Protein AF-A0A956QKQ6-F1 (afdb_monomer)

Sequence (336 aa):
MKPILMICGAGQTGTVLAERAVAHWRVAMIDLEPTRGEGLPEGVVFHAGDATSSLVLKKAEVDKAHFVVAATGDDEVNLEVCRIARERFDVPNCLALVHHVGRRQQFEAIGARVVSRPRSVASIVESQLDAGRRTTSDIGLGQGEIYEVTVQPHSPVVGKSLAVLRPQSWILGAIYRKDRLVVPHGQTQIEAGDRCLLIGHPEILPGIADYFQRGTSEFPLQFGTTFGVLADSSGVPWEEVAWLVENTAAREGRLLVPKDLPGQWGANLVEKPGFSDKVYPLDGRWPTNFQAIEEEIDNACLIVPAPETDWRDRFGFGNRSLIDVLDETNEPVLIA

Radius of gyration: 33.38 Å; Cα contacts (8 Å, |Δi|>4): 654; chains: 1; bounding box: 73×40×90 Å

Foldseek 3Di:
DAAAEEEEALPPVSQVVQVVCQVRHQYEYEYQDPCSVPPRDPRYHYFHDQLLDPVSCVVSVLLRHLEYEYEHPDPVSLLSNLLCSCVPNVRPAYEYEDADPVCQVSCVVSPHHYDYPVVQVVLVVVLVVDPAWNQPCPPPDNQSQKTKGAAAQQFPQAQPFQLRVVDDQKDFQWKQDPNDTDGGDRGDGDHHGITTMMGGDNVCVVVVRVSRHDNAAQPPPVQDLEAEWEAAPVGTPLVVVLCPVVRYSRQEYEYEYEPPDDDDNQPCQVVRHRYDSHYHYDDDNDPPVVVVVSVVRPRHKYWAALDPQDPVVVVVPDDVVVVVVSVVPSGTDIHD

Structure (mmCIF, N/CA/C/O backbone):
data_AF-A0A956QKQ6-F1
#
_entry.id   AF-A0A956QKQ6-F1
#
loop_
_atom_site.group_PDB
_atom_site.id
_atom_site.type_symbol
_atom_site.label_atom_id
_atom_site.label_alt_id
_atom_site.label_comp_id
_atom_site.label_asym_id
_atom_site.label_entity_id
_atom_site.label_seq_id
_atom_site.pdbx_PDB_ins_code
_atom_site.Cartn_x
_atom_site.Cartn_y
_atom_site.Cartn_z
_atom_site.occupancy
_atom_site.B_iso_or_equiv
_atom_site.auth_seq_id
_atom_site.auth_comp_id
_atom_site.auth_asym_id
_atom_site.auth_atom_id
_atom_site.pdbx_PDB_model_num
ATOM 1 N N . MET A 1 1 ? -1.853 -14.877 -29.297 1.00 75.44 1 MET A N 1
ATOM 2 C CA . MET A 1 1 ? -0.402 -14.606 -29.421 1.00 75.44 1 MET A CA 1
ATOM 3 C C . MET A 1 1 ? 0.019 -13.853 -28.163 1.00 75.44 1 MET A C 1
ATOM 5 O O . MET A 1 1 ? -0.743 -12.981 -27.763 1.00 75.44 1 MET A O 1
ATOM 9 N N . LYS A 1 2 ? 1.117 -14.226 -27.482 1.00 86.69 2 LYS A N 1
ATOM 10 C CA . LYS A 1 2 ? 1.548 -13.508 -26.264 1.00 86.69 2 LYS A CA 1
ATOM 11 C C . LYS A 1 2 ? 1.959 -12.069 -26.632 1.00 86.69 2 LYS A C 1
ATOM 13 O O . LYS A 1 2 ? 2.644 -11.915 -27.647 1.00 86.69 2 LYS A O 1
ATOM 18 N N . PRO A 1 3 ? 1.567 -11.043 -25.857 1.00 93.31 3 PRO A N 1
ATOM 19 C CA . PRO A 1 3 ? 2.011 -9.672 -26.092 1.00 93.31 3 PRO A CA 1
ATOM 20 C C . PRO A 1 3 ? 3.524 -9.541 -25.857 1.00 93.31 3 PRO A C 1
ATOM 22 O O . PRO A 1 3 ? 4.132 -10.347 -25.144 1.00 93.31 3 PRO A O 1
ATOM 25 N N . ILE A 1 4 ? 4.141 -8.542 -26.490 1.00 95.75 4 ILE A N 1
ATOM 26 C CA . ILE A 1 4 ? 5.598 -8.347 -26.465 1.00 95.75 4 ILE A CA 1
ATOM 27 C C . ILE A 1 4 ? 5.961 -7.325 -25.392 1.00 95.75 4 ILE A C 1
ATOM 29 O O . ILE A 1 4 ? 5.463 -6.197 -25.414 1.00 95.75 4 ILE A O 1
ATOM 33 N N . LEU A 1 5 ? 6.850 -7.730 -24.489 1.00 98.00 5 LEU A N 1
ATOM 34 C CA . LEU A 1 5 ? 7.475 -6.878 -23.486 1.00 98.00 5 LEU A CA 1
ATOM 35 C C . LEU A 1 5 ? 8.951 -6.711 -23.846 1.00 98.00 5 LEU A C 1
ATOM 37 O O . LEU A 1 5 ? 9.691 -7.693 -23.893 1.00 98.00 5 LEU A O 1
ATOM 41 N N . MET A 1 6 ? 9.375 -5.475 -24.073 1.00 98.44 6 MET A N 1
ATOM 42 C CA . MET A 1 6 ? 10.779 -5.131 -24.249 1.00 98.44 6 MET A CA 1
ATOM 43 C C . MET A 1 6 ? 11.332 -4.534 -22.957 1.00 98.44 6 MET A C 1
ATOM 45 O O . MET A 1 6 ? 10.754 -3.597 -22.413 1.00 98.44 6 MET A O 1
ATOM 49 N N . ILE A 1 7 ? 12.454 -5.055 -22.471 1.00 98.38 7 ILE A N 1
ATOM 50 C CA . ILE A 1 7 ? 13.142 -4.565 -21.275 1.00 98.38 7 ILE A CA 1
ATOM 51 C C . ILE A 1 7 ? 14.531 -4.076 -21.693 1.00 98.38 7 ILE A C 1
ATOM 53 O O . ILE A 1 7 ? 15.336 -4.842 -22.216 1.00 98.38 7 ILE A O 1
ATOM 57 N N . CYS A 1 8 ? 14.818 -2.799 -21.459 1.00 98.12 8 CYS A N 1
ATOM 58 C CA . CYS A 1 8 ? 16.125 -2.199 -21.713 1.00 98.12 8 CYS A CA 1
ATOM 59 C C . CYS A 1 8 ? 16.899 -2.121 -20.393 1.00 98.12 8 CYS A C 1
ATOM 61 O O . CYS A 1 8 ? 16.554 -1.325 -19.524 1.00 98.12 8 CYS A O 1
ATOM 63 N N . GLY A 1 9 ? 17.918 -2.959 -20.237 1.00 96.56 9 GLY A N 1
ATOM 64 C CA . GLY A 1 9 ? 18.704 -3.149 -19.022 1.00 96.56 9 GLY A CA 1
ATOM 65 C C . GLY A 1 9 ? 18.524 -4.552 -18.441 1.00 96.56 9 GLY A C 1
ATOM 66 O O . GLY A 1 9 ? 17.517 -4.847 -17.800 1.00 96.56 9 GLY A O 1
ATOM 67 N N . ALA A 1 10 ? 19.543 -5.393 -18.592 1.00 95.81 10 ALA A N 1
ATOM 68 C CA . ALA A 1 10 ? 19.695 -6.718 -17.989 1.00 95.81 10 ALA A CA 1
ATOM 69 C C . ALA A 1 10 ? 20.439 -6.639 -16.640 1.00 95.81 10 ALA A C 1
ATOM 71 O O . ALA A 1 10 ? 21.369 -7.387 -16.332 1.00 95.81 10 ALA A O 1
ATOM 72 N N . GLY A 1 11 ? 20.058 -5.654 -15.824 1.00 92.19 11 GLY A N 1
ATOM 73 C CA . GLY A 1 11 ? 20.424 -5.585 -14.410 1.00 92.19 11 GLY A CA 1
ATOM 74 C C . GLY A 1 11 ? 19.537 -6.480 -13.550 1.00 92.19 11 GLY A C 1
ATOM 75 O O . GLY A 1 11 ? 18.578 -7.067 -14.039 1.00 92.19 11 GLY A O 1
ATOM 76 N N . GLN A 1 12 ? 19.793 -6.511 -12.240 1.00 90.81 12 GLN A N 1
ATOM 77 C CA . GLN A 1 12 ? 19.035 -7.341 -11.291 1.00 90.81 12 GLN A CA 1
ATOM 78 C C . GLN A 1 12 ? 17.513 -7.182 -11.439 1.00 90.81 12 GLN A C 1
ATOM 80 O O . GLN A 1 12 ? 16.795 -8.167 -11.578 1.00 90.81 12 GLN A O 1
ATOM 85 N N . THR A 1 13 ? 17.011 -5.941 -11.470 1.00 91.12 13 THR A N 1
ATOM 86 C CA . THR A 1 13 ? 15.567 -5.698 -11.612 1.00 91.12 13 THR A CA 1
ATOM 87 C C . THR A 1 13 ? 15.025 -6.146 -12.969 1.00 91.12 13 THR A C 1
ATOM 89 O O . THR A 1 13 ? 13.929 -6.693 -13.025 1.00 91.12 13 THR A O 1
ATOM 92 N N . GLY A 1 14 ? 15.774 -5.922 -14.055 1.00 93.88 14 GLY A N 1
ATOM 93 C CA . GLY A 1 14 ? 15.362 -6.309 -15.406 1.00 93.88 14 GLY A CA 1
ATOM 94 C C . GLY A 1 14 ? 15.283 -7.825 -15.570 1.00 93.88 14 GLY A C 1
ATOM 95 O O . GLY A 1 14 ? 14.298 -8.327 -16.104 1.00 93.88 14 GLY A O 1
ATOM 96 N N . THR A 1 15 ? 16.264 -8.553 -15.033 1.00 94.50 15 THR A N 1
ATOM 97 C CA . THR A 1 15 ? 16.301 -10.021 -15.053 1.00 94.50 15 THR A CA 1
ATOM 98 C C . THR A 1 15 ? 15.162 -10.628 -14.235 1.00 94.50 15 THR A C 1
ATOM 100 O O . THR A 1 15 ? 14.412 -11.447 -14.757 1.00 94.50 15 THR A O 1
ATOM 103 N N . VAL A 1 16 ? 14.939 -10.161 -13.001 1.00 94.19 16 VAL A N 1
ATOM 104 C CA . VAL A 1 16 ? 13.822 -10.644 -12.162 1.00 94.19 16 VAL A CA 1
ATOM 105 C C . VAL A 1 16 ? 12.462 -10.313 -12.789 1.00 94.19 16 VAL A C 1
ATOM 107 O O . VAL A 1 16 ? 11.512 -11.095 -12.702 1.00 94.19 16 VAL A O 1
ATOM 110 N N . LEU A 1 17 ? 12.337 -9.160 -13.454 1.00 94.19 17 LEU A N 1
ATOM 111 C CA . LEU A 1 17 ? 11.130 -8.829 -14.210 1.00 94.19 17 LEU A CA 1
ATOM 112 C C . LEU A 1 17 ? 10.928 -9.796 -15.383 1.00 94.19 17 LEU A C 1
ATOM 114 O O . LEU A 1 17 ? 9.812 -10.274 -15.586 1.00 94.19 17 LEU A O 1
ATOM 118 N N . ALA A 1 18 ? 11.990 -10.103 -16.128 1.00 95.81 18 ALA A N 1
ATOM 119 C CA . ALA A 1 18 ? 11.944 -11.046 -17.238 1.00 95.81 18 ALA A CA 1
ATOM 120 C C . ALA A 1 18 ? 11.506 -12.444 -16.774 1.00 95.81 18 ALA A C 1
ATOM 122 O O . ALA A 1 18 ? 10.565 -12.989 -17.349 1.00 95.81 18 ALA A O 1
ATOM 123 N N . GLU A 1 19 ? 12.090 -12.965 -15.688 1.00 95.19 19 GLU A N 1
ATOM 124 C CA . GLU A 1 19 ? 11.723 -14.248 -15.057 1.00 95.19 19 GLU A CA 1
ATOM 125 C C . GLU A 1 19 ? 10.223 -14.359 -14.775 1.00 95.19 19 GLU A C 1
ATOM 127 O O . GLU A 1 19 ? 9.590 -15.377 -15.052 1.00 95.19 19 GLU A O 1
ATOM 132 N N . ARG A 1 20 ? 9.626 -13.289 -14.247 1.00 93.88 20 ARG A N 1
ATOM 133 C CA . ARG A 1 20 ? 8.196 -13.261 -13.916 1.00 93.88 20 ARG A CA 1
ATOM 134 C C . ARG A 1 20 ? 7.320 -13.058 -15.149 1.00 93.88 20 ARG A C 1
ATOM 136 O O . ARG A 1 20 ? 6.177 -13.511 -15.177 1.00 93.88 20 ARG A O 1
ATOM 143 N N . ALA A 1 21 ? 7.831 -12.364 -16.163 1.00 94.88 21 ALA A N 1
ATOM 144 C CA . ALA A 1 21 ? 7.072 -12.003 -17.350 1.00 94.88 21 ALA A CA 1
ATOM 145 C C . ALA A 1 21 ? 7.007 -13.125 -18.397 1.00 94.88 21 ALA A C 1
ATOM 147 O O . ALA A 1 21 ? 5.974 -13.251 -19.055 1.00 94.88 21 ALA A O 1
ATOM 148 N N . VAL A 1 22 ? 8.040 -13.966 -18.547 1.00 95.44 22 VAL A N 1
ATOM 149 C CA . VAL A 1 22 ? 8.107 -15.002 -19.607 1.00 95.44 22 VAL A CA 1
ATOM 150 C C . VAL A 1 22 ? 6.917 -15.974 -19.615 1.00 95.44 22 VAL A C 1
ATOM 152 O O . VAL A 1 22 ? 6.496 -16.460 -20.675 1.00 95.44 22 VAL A O 1
ATOM 155 N N . ALA A 1 23 ? 6.285 -16.199 -18.459 1.00 92.19 23 ALA A N 1
ATOM 156 C CA . ALA A 1 23 ? 5.073 -17.009 -18.348 1.00 92.19 23 ALA A CA 1
ATOM 157 C C . ALA A 1 23 ? 3.924 -16.477 -19.229 1.00 92.19 23 ALA A C 1
ATOM 159 O O . ALA A 1 23 ? 3.227 -17.258 -19.883 1.00 92.19 23 ALA A O 1
ATOM 160 N N . HIS A 1 24 ? 3.778 -15.153 -19.339 1.00 93.00 24 HIS A N 1
ATOM 161 C CA . HIS A 1 24 ? 2.635 -14.498 -19.991 1.00 93.00 24 HIS A CA 1
ATOM 162 C C . HIS A 1 24 ? 3.018 -13.585 -21.170 1.00 93.00 24 HIS A C 1
ATOM 164 O O . HIS A 1 24 ? 2.159 -13.261 -21.990 1.00 93.00 24 HIS A O 1
ATOM 170 N N . TRP A 1 25 ? 4.299 -13.240 -21.316 1.00 96.50 25 TRP A N 1
ATOM 171 C CA . TRP A 1 25 ? 4.821 -12.303 -22.313 1.00 96.50 25 TRP A CA 1
ATOM 172 C C . TRP A 1 25 ? 5.881 -12.952 -23.203 1.00 96.50 25 TRP A C 1
ATOM 174 O O . TRP A 1 25 ? 6.579 -13.874 -22.786 1.00 96.50 25 TRP A O 1
ATOM 184 N N . ARG A 1 26 ? 6.028 -12.443 -24.431 1.00 96.81 26 ARG A N 1
ATOM 185 C CA . ARG A 1 26 ? 7.248 -12.653 -25.221 1.00 96.81 26 ARG A CA 1
ATOM 186 C C . ARG A 1 26 ? 8.241 -11.568 -24.819 1.00 96.81 26 ARG A C 1
ATOM 188 O O . ARG A 1 26 ? 7.992 -10.396 -25.099 1.00 96.81 26 ARG A O 1
ATOM 195 N N . VAL A 1 27 ? 9.320 -11.952 -24.143 1.00 97.81 27 VAL A N 1
ATOM 196 C CA . VAL A 1 27 ? 10.264 -11.000 -23.547 1.00 97.81 27 VAL A CA 1
ATOM 197 C C . VAL A 1 27 ? 11.471 -10.811 -24.461 1.00 97.81 27 VAL A C 1
ATOM 199 O O . VAL A 1 27 ? 12.152 -11.779 -24.797 1.00 97.81 27 VAL A O 1
ATOM 202 N N . ALA A 1 28 ? 11.735 -9.564 -24.846 1.00 97.94 28 ALA A N 1
ATOM 203 C CA . ALA A 1 28 ? 12.975 -9.150 -25.494 1.00 97.94 28 ALA A CA 1
ATOM 204 C C . ALA A 1 28 ? 13.778 -8.285 -24.518 1.00 97.94 28 ALA A C 1
ATOM 206 O O . ALA A 1 28 ? 13.249 -7.317 -23.972 1.00 97.94 28 ALA A O 1
ATOM 207 N N . MET A 1 29 ? 15.040 -8.627 -24.285 1.00 98.00 29 MET A N 1
ATOM 208 C CA . MET A 1 29 ? 15.940 -7.875 -23.415 1.00 98.00 29 MET A CA 1
ATOM 209 C C . MET A 1 29 ? 17.070 -7.247 -24.220 1.00 98.00 29 MET A C 1
ATOM 211 O O . MET A 1 29 ? 17.631 -7.889 -25.106 1.00 98.00 29 MET A O 1
ATOM 215 N N . ILE A 1 30 ? 17.409 -6.003 -23.892 1.00 98.38 30 ILE A N 1
ATOM 216 C CA . ILE A 1 30 ? 18.526 -5.268 -24.489 1.00 98.38 30 ILE A CA 1
ATOM 217 C C . ILE A 1 30 ? 19.472 -4.838 -23.377 1.00 98.38 30 ILE A C 1
ATOM 219 O O . ILE A 1 30 ? 19.020 -4.265 -22.389 1.00 98.38 30 ILE A O 1
ATOM 223 N N . ASP A 1 31 ? 20.768 -5.071 -23.537 1.00 97.75 31 ASP A N 1
ATOM 224 C CA . ASP A 1 31 ? 21.791 -4.492 -22.664 1.00 97.75 31 ASP A CA 1
ATOM 225 C C . ASP A 1 31 ? 23.079 -4.224 -23.446 1.00 97.75 31 ASP A C 1
ATOM 227 O O . ASP A 1 31 ? 23.371 -4.910 -24.426 1.00 97.75 31 ASP A O 1
ATOM 231 N N . LEU A 1 32 ? 23.848 -3.225 -23.011 1.00 95.88 32 LEU A N 1
ATOM 232 C CA . LEU A 1 32 ? 25.126 -2.875 -23.619 1.00 95.88 32 LEU A CA 1
ATOM 233 C C . LEU A 1 32 ? 26.157 -3.997 -23.439 1.00 95.88 32 LEU A C 1
ATOM 235 O O . LEU A 1 32 ? 26.941 -4.249 -24.349 1.00 95.88 32 LEU A O 1
ATOM 239 N N . GLU A 1 33 ? 26.146 -4.656 -22.279 1.00 94.75 33 GLU A N 1
ATOM 240 C CA . GLU A 1 33 ? 27.114 -5.681 -21.898 1.00 94.75 33 GLU A CA 1
ATOM 241 C C . GLU A 1 33 ? 26.632 -7.077 -22.345 1.00 94.75 33 GLU A C 1
ATOM 243 O O . GLU A 1 33 ? 25.659 -7.593 -21.782 1.00 94.75 33 GLU A O 1
ATOM 248 N N . PRO A 1 34 ? 27.289 -7.728 -23.328 1.00 94.06 34 PRO A N 1
ATOM 249 C CA . PRO A 1 34 ? 26.835 -9.011 -23.864 1.00 94.06 34 PRO A CA 1
ATOM 250 C C . PRO A 1 34 ? 26.772 -10.128 -22.819 1.00 94.06 34 PRO A C 1
ATOM 252 O O . PRO A 1 34 ? 25.887 -10.980 -22.892 1.00 94.06 34 PRO A O 1
ATOM 255 N N . THR A 1 35 ? 27.673 -10.103 -21.832 1.00 95.19 35 THR A N 1
ATOM 256 C CA . THR A 1 35 ? 27.737 -11.118 -20.767 1.00 95.19 35 THR A CA 1
ATOM 257 C C . THR A 1 35 ? 26.497 -11.116 -19.871 1.00 95.19 35 THR A C 1
ATOM 259 O O . THR A 1 35 ? 26.163 -12.142 -19.290 1.00 95.19 35 THR A O 1
ATOM 262 N N . ARG A 1 36 ? 25.725 -10.020 -19.815 1.00 92.31 36 ARG A N 1
ATOM 263 C CA . ARG A 1 36 ? 24.435 -9.985 -19.096 1.00 92.31 36 ARG A CA 1
ATOM 264 C C . ARG A 1 36 ? 23.329 -10.796 -19.774 1.00 92.31 36 ARG A C 1
ATOM 266 O O . ARG A 1 36 ? 22.278 -11.007 -19.173 1.00 92.31 36 ARG A O 1
ATOM 273 N N . GLY A 1 37 ? 23.550 -11.226 -21.015 1.00 91.00 37 GLY A N 1
ATOM 274 C CA . GLY A 1 37 ? 22.695 -12.195 -21.690 1.00 91.00 37 GLY A CA 1
ATOM 275 C C . GLY A 1 37 ? 22.893 -13.626 -21.189 1.00 91.00 37 GLY A C 1
ATOM 276 O O . GLY A 1 37 ? 22.022 -14.473 -21.393 1.00 91.00 37 GLY A O 1
ATOM 277 N N . GLU A 1 38 ? 24.024 -13.911 -20.540 1.00 90.88 38 GLU A N 1
ATOM 278 C CA . GLU A 1 38 ? 24.334 -15.237 -20.017 1.00 90.88 38 GLU A CA 1
ATOM 279 C C . GLU A 1 38 ? 23.489 -15.525 -18.772 1.00 90.88 38 GLU A C 1
ATOM 281 O O . GLU A 1 38 ? 23.379 -14.705 -17.863 1.00 90.88 38 GLU A O 1
ATOM 286 N N . GLY A 1 39 ? 22.864 -16.704 -18.728 1.00 85.00 39 GLY A N 1
ATOM 287 C CA . GLY A 1 39 ? 22.027 -17.106 -17.595 1.00 85.00 39 GLY A CA 1
ATOM 288 C C . GLY A 1 39 ? 20.658 -16.424 -17.532 1.00 85.00 39 GLY A C 1
ATOM 289 O O . GLY A 1 39 ? 19.971 -16.560 -16.520 1.00 85.00 39 GLY A O 1
ATOM 290 N N . LEU A 1 40 ? 20.237 -15.719 -18.590 1.00 92.12 40 LEU A N 1
ATOM 291 C CA . LEU A 1 40 ? 18.860 -15.242 -18.682 1.00 92.12 40 LEU A CA 1
ATOM 292 C C . LEU A 1 40 ? 17.863 -16.417 -18.713 1.00 92.12 40 LEU A C 1
ATOM 294 O O . LEU A 1 40 ? 18.196 -17.502 -19.199 1.00 92.12 40 LEU A O 1
ATOM 298 N N . PRO A 1 41 ? 16.629 -16.207 -18.226 1.00 89.00 41 PRO A N 1
ATOM 299 C CA . PRO A 1 41 ? 15.610 -17.249 -18.182 1.00 89.00 41 PRO A CA 1
ATOM 300 C C . PRO A 1 41 ? 15.284 -17.793 -19.569 1.00 89.00 41 PRO A C 1
ATOM 302 O O . PRO A 1 41 ? 15.281 -17.060 -20.563 1.00 89.00 41 PRO A O 1
ATOM 305 N N . GLU A 1 42 ? 14.922 -19.072 -19.626 1.00 90.62 42 GLU A N 1
ATOM 306 C CA . GLU A 1 42 ? 14.446 -19.680 -20.863 1.00 90.62 42 GLU A CA 1
ATOM 307 C C . GLU A 1 42 ? 13.230 -18.909 -21.413 1.00 90.62 42 GLU A C 1
ATOM 309 O O . GLU A 1 42 ? 12.305 -18.545 -20.684 1.00 90.62 42 GLU A O 1
ATOM 314 N N . GLY A 1 43 ? 13.241 -18.630 -22.719 1.00 91.62 43 GLY A N 1
ATOM 315 C CA . GLY A 1 43 ? 12.184 -17.870 -23.394 1.00 91.62 43 GLY A CA 1
ATOM 316 C C . GLY A 1 43 ? 12.411 -16.355 -23.473 1.00 91.62 43 GLY A C 1
ATOM 317 O O . GLY A 1 43 ? 11.597 -15.667 -24.095 1.00 91.62 43 GLY A O 1
ATOM 318 N N . VAL A 1 44 ? 13.507 -15.832 -22.913 1.00 96.81 44 VAL A N 1
ATOM 319 C CA . VAL A 1 44 ? 13.961 -14.454 -23.153 1.00 96.81 44 VAL A CA 1
ATOM 320 C C . VAL A 1 44 ? 14.826 -14.387 -24.412 1.00 96.81 44 VAL A C 1
ATOM 322 O O . VAL A 1 44 ? 15.783 -15.142 -24.563 1.00 96.81 44 VAL A O 1
ATOM 325 N N . VAL A 1 45 ? 14.526 -13.445 -25.308 1.00 96.88 45 VAL A N 1
ATOM 326 C CA . VAL A 1 45 ? 15.389 -13.125 -26.455 1.00 96.88 45 VAL A CA 1
ATOM 327 C C . VAL A 1 45 ? 16.294 -11.957 -26.083 1.00 96.88 45 VAL A C 1
ATOM 329 O O . VAL A 1 45 ? 15.804 -10.870 -25.790 1.00 96.88 45 VAL A O 1
ATOM 332 N N . PHE A 1 46 ? 17.609 -12.164 -26.098 1.00 97.81 46 PHE A N 1
ATOM 333 C CA . PHE A 1 46 ? 18.583 -11.136 -25.729 1.00 97.81 46 PHE A CA 1
ATOM 334 C C . PHE A 1 46 ? 19.225 -10.466 -26.947 1.00 97.81 46 PHE A C 1
ATOM 336 O O . PHE A 1 46 ? 19.586 -11.122 -27.927 1.00 97.81 46 PHE A O 1
ATOM 343 N N . HIS A 1 47 ? 19.417 -9.153 -26.858 1.00 97.75 47 HIS A N 1
ATOM 344 C CA . HIS A 1 47 ? 20.083 -8.333 -27.857 1.00 97.75 47 HIS A CA 1
ATOM 345 C C . HIS A 1 47 ? 21.168 -7.481 -27.191 1.00 97.75 47 HIS A C 1
ATOM 347 O O . HIS A 1 47 ? 20.870 -6.547 -26.453 1.00 97.75 47 HIS A O 1
ATOM 353 N N . ALA A 1 48 ? 22.433 -7.765 -27.500 1.00 97.38 48 ALA A N 1
ATOM 354 C CA . ALA A 1 48 ? 23.534 -6.908 -27.078 1.00 97.38 48 ALA A CA 1
ATOM 355 C C . ALA A 1 48 ? 23.551 -5.602 -27.894 1.00 97.38 48 ALA A C 1
ATOM 357 O O . ALA A 1 48 ? 23.541 -5.642 -29.132 1.00 97.38 48 ALA A O 1
ATOM 358 N N . GLY A 1 49 ? 23.589 -4.457 -27.216 1.00 97.00 49 GLY A N 1
ATOM 359 C CA . GLY A 1 49 ? 23.694 -3.141 -27.837 1.00 97.00 49 GLY A CA 1
ATOM 360 C C . GLY A 1 49 ? 23.179 -1.994 -26.970 1.00 97.00 49 GLY A C 1
ATOM 361 O O . GLY A 1 49 ? 22.534 -2.188 -25.944 1.00 97.00 49 GLY A O 1
ATOM 362 N N . ASP A 1 50 ? 23.456 -0.774 -27.421 1.00 97.25 50 ASP A N 1
ATOM 363 C CA . ASP A 1 50 ? 22.976 0.447 -26.779 1.00 97.25 50 ASP A CA 1
ATOM 364 C C . ASP A 1 50 ? 21.458 0.600 -26.968 1.00 97.25 50 ASP A C 1
ATOM 366 O O . ASP A 1 50 ? 20.963 0.689 -28.095 1.00 97.25 50 ASP A O 1
ATOM 370 N N . ALA A 1 51 ? 20.718 0.652 -25.862 1.00 96.50 51 ALA A N 1
ATOM 371 C CA . ALA A 1 51 ? 19.267 0.806 -25.867 1.00 96.50 51 ALA A CA 1
ATOM 372 C C . ALA A 1 51 ? 18.801 2.188 -26.367 1.00 96.50 51 ALA A C 1
ATOM 374 O O . ALA A 1 51 ? 17.646 2.330 -26.760 1.00 96.50 51 ALA A O 1
ATOM 375 N N . THR A 1 52 ? 19.682 3.192 -26.416 1.00 97.69 52 THR A N 1
ATOM 376 C CA . THR A 1 52 ? 19.400 4.497 -27.039 1.00 97.69 52 THR A CA 1
ATOM 377 C C . THR A 1 52 ? 19.573 4.471 -28.565 1.00 97.69 52 THR A C 1
ATOM 379 O O . THR A 1 52 ? 19.218 5.420 -29.266 1.00 97.69 52 THR A O 1
ATOM 382 N N . SER A 1 53 ? 20.058 3.362 -29.134 1.00 98.00 53 SER A N 1
ATOM 383 C CA . SER A 1 53 ? 20.165 3.195 -30.581 1.00 98.00 53 SER A CA 1
ATOM 384 C C . SER A 1 53 ? 18.848 2.714 -31.185 1.00 98.00 53 SER A C 1
ATOM 386 O O . SER A 1 53 ? 18.411 1.580 -30.976 1.00 98.00 53 SER A O 1
ATOM 388 N N . SER A 1 54 ? 18.248 3.537 -32.052 1.00 96.94 54 SER A N 1
ATOM 389 C CA . SER A 1 54 ? 17.043 3.151 -32.803 1.00 96.94 54 SER A CA 1
ATOM 390 C C . SER A 1 54 ? 17.248 1.882 -33.646 1.00 96.94 54 SER A C 1
ATOM 392 O O . SER A 1 54 ? 16.300 1.126 -33.844 1.00 96.94 54 SER A O 1
ATOM 394 N N . LEU A 1 55 ? 18.472 1.611 -34.119 1.00 97.25 55 LEU A N 1
ATOM 395 C CA . LEU A 1 55 ? 18.783 0.392 -34.875 1.00 97.25 55 LEU A CA 1
ATOM 396 C C . LEU A 1 55 ? 18.730 -0.859 -33.990 1.00 97.25 55 LEU A C 1
ATOM 398 O O . LEU A 1 55 ? 18.207 -1.887 -34.420 1.00 97.25 55 LEU A O 1
ATOM 402 N N . VAL A 1 56 ? 19.236 -0.771 -32.756 1.00 97.75 56 VAL A N 1
ATOM 403 C CA . VAL A 1 56 ? 19.196 -1.876 -31.784 1.00 97.75 56 VAL A CA 1
ATOM 404 C C . VAL A 1 56 ? 17.753 -2.151 -31.369 1.00 97.75 56 VAL A C 1
ATOM 406 O O . VAL A 1 56 ? 17.307 -3.295 -31.450 1.00 97.75 56 VAL A O 1
ATOM 409 N N . LEU A 1 57 ? 16.993 -1.104 -31.032 1.00 97.69 57 LEU A N 1
ATOM 410 C CA . LEU A 1 57 ? 15.574 -1.224 -30.689 1.00 97.69 57 LEU A CA 1
ATOM 411 C C . LEU A 1 57 ? 14.761 -1.844 -31.836 1.00 97.69 57 LEU A C 1
ATOM 413 O O . LEU A 1 57 ? 13.968 -2.761 -31.617 1.00 97.69 57 LEU A O 1
ATOM 417 N N . LYS A 1 58 ? 14.995 -1.411 -33.082 1.00 97.19 58 LYS A N 1
ATOM 418 C CA . LYS A 1 58 ? 14.320 -1.982 -34.256 1.00 97.19 58 LYS A CA 1
ATOM 419 C C . LYS A 1 58 ? 14.702 -3.443 -34.493 1.00 97.19 58 LYS A C 1
ATOM 421 O O . LYS A 1 58 ? 13.830 -4.245 -34.815 1.00 97.19 58 LYS A O 1
ATOM 426 N N . LYS A 1 59 ? 15.975 -3.813 -34.297 1.00 96.38 59 LYS A N 1
ATOM 427 C CA . LYS A 1 59 ? 16.437 -5.213 -34.369 1.00 96.38 59 LYS A CA 1
ATOM 428 C C . LYS A 1 59 ? 15.753 -6.099 -33.321 1.00 96.38 59 LYS A C 1
ATOM 430 O O . LYS A 1 59 ? 15.529 -7.275 -33.587 1.00 96.38 59 LYS A O 1
ATOM 435 N N . ALA A 1 60 ? 15.410 -5.532 -32.168 1.00 96.19 60 ALA A N 1
ATOM 436 C CA . ALA A 1 60 ? 14.653 -6.193 -31.109 1.00 96.19 60 ALA A CA 1
ATOM 437 C C . ALA A 1 60 ? 13.119 -6.117 -31.297 1.00 96.19 60 ALA A C 1
ATOM 439 O O . ALA A 1 60 ? 12.367 -6.488 -30.398 1.00 96.19 60 ALA A O 1
ATOM 440 N N . GLU A 1 61 ? 12.646 -5.661 -32.464 1.00 96.12 61 GLU A N 1
ATOM 441 C CA . GLU A 1 61 ? 11.225 -5.551 -32.826 1.00 96.12 61 GLU A CA 1
ATOM 442 C C . GLU A 1 61 ? 10.406 -4.619 -31.908 1.00 96.12 61 GLU A C 1
ATOM 444 O O . GLU A 1 61 ? 9.252 -4.910 -31.577 1.00 96.12 61 GLU A O 1
ATOM 449 N N . VAL A 1 62 ? 10.989 -3.485 -31.495 1.00 97.38 62 VAL A N 1
ATOM 450 C CA . VAL A 1 62 ? 10.324 -2.480 -30.636 1.00 97.38 62 VAL A CA 1
ATOM 451 C C . VAL A 1 62 ? 8.992 -1.978 -31.202 1.00 97.38 62 VAL A C 1
ATOM 453 O O . VAL A 1 62 ? 8.065 -1.720 -30.448 1.00 97.38 62 VAL A O 1
ATOM 456 N N . ASP A 1 63 ? 8.850 -1.915 -32.523 1.00 95.69 63 ASP A N 1
ATOM 457 C CA . ASP A 1 63 ? 7.636 -1.495 -33.231 1.00 95.69 63 ASP A CA 1
ATOM 458 C C . ASP A 1 63 ? 6.450 -2.450 -33.038 1.00 95.69 63 ASP A C 1
ATOM 460 O O . ASP A 1 63 ? 5.309 -2.102 -33.328 1.00 95.69 63 ASP A O 1
ATOM 464 N N . LYS A 1 64 ? 6.708 -3.666 -32.548 1.00 95.62 64 LYS A N 1
ATOM 465 C CA . LYS A 1 64 ? 5.679 -4.647 -32.180 1.00 95.62 64 LYS A CA 1
ATOM 466 C C . LYS A 1 64 ? 5.501 -4.746 -30.661 1.00 95.62 64 LYS A C 1
ATOM 468 O O . LYS A 1 64 ? 4.657 -5.514 -30.182 1.00 95.62 64 LYS A O 1
ATOM 473 N N . ALA A 1 65 ? 6.310 -4.021 -29.886 1.00 97.06 65 ALA A N 1
ATOM 474 C CA . ALA A 1 65 ? 6.263 -4.056 -28.435 1.00 97.06 65 ALA A CA 1
ATOM 475 C C . ALA A 1 65 ? 4.969 -3.417 -27.928 1.00 97.06 65 ALA A C 1
ATOM 477 O O . ALA A 1 65 ? 4.583 -2.321 -28.319 1.00 97.06 65 ALA A O 1
ATOM 478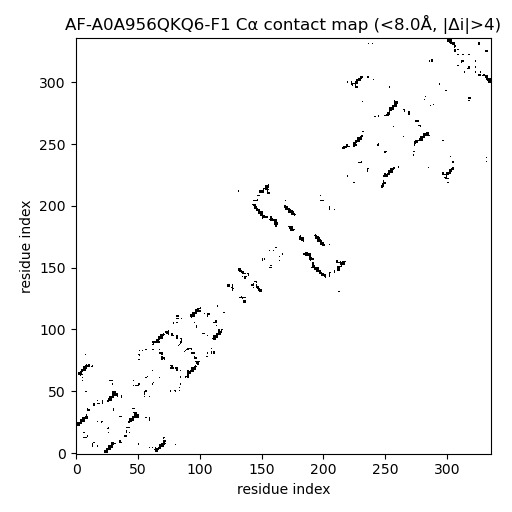 N N . HIS A 1 66 ? 4.297 -4.115 -27.017 1.00 96.75 66 HIS A N 1
ATOM 479 C CA . HIS A 1 66 ? 3.140 -3.566 -26.312 1.00 96.75 66 HIS A CA 1
ATOM 480 C C . HIS A 1 66 ? 3.593 -2.719 -25.122 1.00 96.75 66 HIS A C 1
ATOM 482 O O . HIS A 1 66 ? 2.908 -1.774 -24.731 1.00 96.75 66 HIS A O 1
ATOM 488 N N . PHE A 1 67 ? 4.741 -3.087 -24.550 1.00 97.44 67 PHE A N 1
ATOM 489 C CA . PHE A 1 67 ? 5.379 -2.412 -23.435 1.00 97.44 67 PHE A CA 1
ATOM 490 C C . PHE A 1 67 ? 6.884 -2.302 -23.672 1.00 97.44 67 PHE A C 1
ATOM 492 O O . PHE A 1 67 ? 7.522 -3.283 -24.058 1.00 97.44 67 PHE A O 1
ATOM 499 N N . VAL A 1 68 ? 7.441 -1.132 -23.367 1.00 98.44 68 VAL A N 1
ATOM 500 C CA . VAL A 1 68 ? 8.881 -0.919 -23.190 1.00 98.44 68 VAL A CA 1
ATOM 501 C C . VAL A 1 68 ? 9.127 -0.528 -21.738 1.00 98.44 68 VAL A C 1
ATOM 503 O O . VAL A 1 68 ? 8.514 0.410 -21.229 1.00 98.44 68 VAL A O 1
ATOM 506 N N . VAL A 1 69 ? 10.021 -1.252 -21.070 1.00 98.19 69 VAL A N 1
ATOM 507 C CA . VAL A 1 69 ? 10.476 -0.959 -19.710 1.00 98.19 69 VAL A CA 1
ATOM 508 C C . VAL A 1 69 ? 11.946 -0.567 -19.766 1.00 98.19 69 VAL A C 1
ATOM 510 O O . VAL A 1 69 ? 12.811 -1.404 -20.017 1.00 98.19 69 VAL A O 1
ATOM 513 N N . ALA A 1 70 ? 12.234 0.705 -19.518 1.00 97.81 70 ALA A N 1
ATOM 514 C CA . ALA A 1 70 ? 13.585 1.213 -19.372 1.00 97.81 70 ALA A CA 1
ATOM 515 C C . ALA A 1 70 ? 14.062 0.995 -17.928 1.00 97.81 70 ALA A C 1
ATOM 517 O O . ALA A 1 70 ? 13.617 1.660 -16.992 1.00 97.81 70 ALA A O 1
ATOM 518 N N . ALA A 1 71 ? 14.914 -0.008 -17.748 1.00 96.19 71 ALA A N 1
ATOM 519 C CA . ALA A 1 71 ? 15.353 -0.548 -16.469 1.00 96.19 71 ALA A CA 1
ATOM 520 C C . ALA A 1 71 ? 16.874 -0.453 -16.270 1.00 96.19 71 ALA A C 1
ATOM 522 O O . ALA A 1 71 ? 17.414 -1.137 -15.393 1.00 96.19 71 ALA A O 1
ATOM 523 N N . THR A 1 72 ? 17.568 0.394 -17.032 1.00 94.25 72 THR A N 1
ATOM 524 C CA . THR A 1 72 ? 19.015 0.586 -16.885 1.00 94.25 72 THR A CA 1
ATOM 525 C C . THR A 1 72 ? 19.354 1.284 -15.559 1.00 94.25 72 THR A C 1
ATOM 527 O O . THR A 1 72 ? 18.462 1.695 -14.803 1.00 94.25 72 THR A O 1
ATOM 530 N N . GLY A 1 73 ? 20.651 1.376 -15.257 1.00 91.19 73 GLY A N 1
ATOM 531 C CA . GLY A 1 73 ? 21.163 2.098 -14.089 1.00 91.19 73 GLY A CA 1
ATOM 532 C C . GLY A 1 73 ? 21.244 3.618 -14.265 1.00 91.19 73 GLY A C 1
ATOM 533 O O . GLY A 1 73 ? 21.600 4.300 -13.311 1.00 91.19 73 GLY A O 1
ATOM 534 N N . ASP A 1 74 ? 20.937 4.143 -15.455 1.00 93.75 74 ASP A N 1
ATOM 535 C CA . ASP A 1 74 ? 21.062 5.563 -15.782 1.00 93.75 74 ASP A CA 1
ATOM 536 C C . ASP A 1 74 ? 19.695 6.145 -16.175 1.00 93.75 74 ASP A C 1
ATOM 538 O O . ASP A 1 74 ? 19.032 5.682 -17.108 1.00 93.75 74 ASP A O 1
ATOM 542 N N . ASP A 1 75 ? 19.263 7.173 -15.445 1.00 94.81 75 ASP A N 1
ATOM 543 C CA . ASP A 1 75 ? 17.979 7.828 -15.677 1.00 94.81 75 ASP A CA 1
ATOM 544 C C . ASP A 1 75 ? 17.945 8.603 -17.010 1.00 94.81 75 ASP A C 1
ATOM 546 O O . ASP A 1 75 ? 16.873 8.698 -17.604 1.00 94.81 75 ASP A O 1
ATOM 550 N N . GLU A 1 76 ? 19.076 9.116 -17.515 1.00 95.50 76 GLU A N 1
ATOM 551 C CA . GLU A 1 76 ? 19.143 9.749 -18.845 1.00 95.50 76 GLU A CA 1
ATOM 552 C C . GLU A 1 76 ? 18.901 8.722 -19.945 1.00 95.50 76 GLU A C 1
ATOM 554 O O . GLU A 1 76 ? 18.086 8.935 -20.843 1.00 95.50 76 GLU A O 1
ATOM 559 N N . VAL A 1 77 ? 19.570 7.570 -19.841 1.00 96.56 77 VAL A N 1
ATOM 560 C CA . VAL A 1 77 ? 19.382 6.456 -20.777 1.00 96.56 77 VAL A CA 1
ATOM 561 C C . VAL A 1 77 ? 17.932 5.997 -20.737 1.00 96.56 77 VAL A C 1
ATOM 563 O O . VAL A 1 77 ? 17.318 5.796 -21.782 1.00 96.56 77 VAL A O 1
ATOM 566 N N . ASN A 1 78 ? 17.346 5.882 -19.543 1.00 97.12 78 ASN A N 1
ATOM 567 C CA . ASN A 1 78 ? 15.957 5.463 -19.417 1.00 97.12 78 ASN A CA 1
ATOM 568 C C . ASN A 1 78 ? 14.980 6.474 -20.034 1.00 97.12 78 ASN A C 1
ATOM 570 O O . ASN A 1 78 ? 13.992 6.069 -20.654 1.00 97.12 78 ASN A O 1
ATOM 574 N N . LEU A 1 79 ? 15.243 7.776 -19.882 1.00 97.00 79 LEU A N 1
ATOM 575 C CA . LEU A 1 79 ? 14.438 8.833 -20.493 1.00 97.00 79 LEU A CA 1
ATOM 576 C C . LEU A 1 79 ? 14.521 8.757 -22.018 1.00 97.00 79 LEU A C 1
ATOM 578 O O . LEU A 1 79 ? 13.490 8.785 -22.692 1.00 97.00 79 LEU A O 1
ATOM 582 N N . GLU A 1 80 ? 15.730 8.587 -22.547 1.00 97.88 80 GLU A N 1
ATOM 583 C CA . GLU A 1 80 ? 15.972 8.511 -23.982 1.00 97.88 80 GLU A CA 1
ATOM 584 C C . GLU A 1 80 ? 15.333 7.278 -24.620 1.00 97.88 80 GLU A C 1
ATOM 586 O O . GLU A 1 80 ? 14.671 7.387 -25.652 1.00 97.88 80 GLU A O 1
ATOM 591 N N . VAL A 1 81 ? 15.455 6.112 -23.981 1.00 98.12 81 VAL A N 1
ATOM 592 C CA . VAL A 1 81 ? 14.797 4.870 -24.415 1.00 98.12 81 VAL A CA 1
ATOM 593 C C . VAL A 1 81 ? 13.288 5.076 -24.526 1.00 98.12 81 VAL A C 1
ATOM 595 O O . VAL A 1 81 ? 12.693 4.771 -25.561 1.00 98.12 81 VAL A O 1
ATOM 598 N N . CYS A 1 82 ? 12.664 5.622 -23.478 1.00 97.94 82 CYS A N 1
ATOM 599 C CA . CYS A 1 82 ? 11.230 5.897 -23.461 1.00 97.94 82 CYS A CA 1
ATOM 600 C C . CYS A 1 82 ? 10.822 6.899 -24.548 1.00 97.94 82 CYS A C 1
ATOM 602 O O . CYS A 1 82 ? 9.801 6.692 -25.207 1.00 97.94 82 CYS A O 1
ATOM 604 N N . ARG A 1 83 ? 11.625 7.952 -24.754 1.00 97.38 83 ARG A N 1
ATOM 605 C CA . ARG A 1 83 ? 11.398 8.971 -25.783 1.00 97.38 83 ARG A CA 1
ATOM 606 C C . ARG A 1 83 ? 11.436 8.357 -27.176 1.00 97.38 83 ARG A C 1
ATOM 608 O O . ARG A 1 83 ? 10.477 8.498 -27.925 1.00 97.38 83 ARG A O 1
ATOM 615 N N . ILE A 1 84 ? 12.495 7.617 -27.503 1.00 97.88 84 ILE A N 1
ATOM 616 C CA . ILE A 1 84 ? 12.652 6.960 -28.805 1.00 97.88 84 ILE A CA 1
ATOM 617 C C . ILE A 1 84 ? 11.529 5.948 -29.046 1.00 97.88 84 ILE A C 1
ATOM 619 O O . ILE A 1 84 ? 10.928 5.954 -30.119 1.00 97.88 84 ILE A O 1
ATOM 623 N N . ALA A 1 85 ? 11.237 5.091 -28.063 1.00 97.62 85 ALA A N 1
ATOM 624 C CA . ALA A 1 85 ? 10.182 4.085 -28.167 1.00 97.62 85 ALA A CA 1
ATOM 625 C C . ALA A 1 85 ? 8.825 4.716 -28.502 1.00 97.62 85 ALA A C 1
ATOM 627 O O . ALA A 1 85 ? 8.092 4.205 -29.346 1.00 97.62 85 ALA A O 1
ATOM 628 N N . ARG A 1 86 ? 8.509 5.852 -27.881 1.00 95.25 86 ARG A N 1
ATOM 629 C CA . ARG A 1 86 ? 7.227 6.517 -28.079 1.00 95.25 86 ARG A CA 1
ATOM 630 C C . ARG A 1 86 ? 7.187 7.373 -29.341 1.00 95.25 86 ARG A C 1
ATOM 632 O O . ARG A 1 86 ? 6.267 7.231 -30.128 1.00 95.25 86 ARG A O 1
ATOM 639 N N . GLU A 1 87 ? 8.168 8.248 -29.538 1.00 95.44 87 GLU A N 1
ATOM 640 C CA . GLU A 1 87 ? 8.151 9.237 -30.624 1.00 95.44 87 GLU A CA 1
ATOM 641 C C . GLU A 1 87 ? 8.516 8.645 -31.988 1.00 95.44 87 GLU A C 1
ATOM 643 O O . GLU A 1 87 ? 8.123 9.195 -33.013 1.00 95.44 87 GLU A O 1
ATOM 648 N N . ARG A 1 88 ? 9.301 7.557 -32.028 1.00 96.06 88 ARG A N 1
ATOM 649 C CA . ARG A 1 88 ? 9.765 6.956 -33.295 1.00 96.06 88 ARG A CA 1
ATOM 650 C C . ARG A 1 88 ? 9.121 5.621 -33.629 1.00 96.06 88 ARG A C 1
ATOM 652 O O . ARG A 1 88 ? 9.143 5.227 -34.793 1.00 96.06 88 ARG A O 1
ATOM 659 N N . PHE A 1 89 ? 8.637 4.900 -32.625 1.00 96.75 89 PHE A N 1
ATOM 660 C CA . PHE A 1 89 ? 8.094 3.553 -32.798 1.00 96.75 89 PHE A CA 1
ATOM 661 C C . PHE A 1 89 ? 6.656 3.413 -32.296 1.00 96.75 89 PHE A C 1
ATOM 663 O O . PHE A 1 89 ? 6.134 2.302 -32.317 1.00 96.75 89 PHE A O 1
ATOM 670 N N . ASP A 1 90 ? 6.035 4.516 -31.861 1.00 95.25 90 ASP A N 1
ATOM 671 C CA . ASP A 1 90 ? 4.639 4.582 -31.419 1.00 95.25 90 ASP A CA 1
ATOM 672 C C . ASP A 1 90 ? 4.276 3.520 -30.367 1.00 95.25 90 ASP A C 1
ATOM 674 O O . ASP A 1 90 ? 3.146 3.027 -30.308 1.00 95.25 90 ASP A O 1
ATOM 678 N N . VAL A 1 91 ? 5.240 3.149 -29.510 1.00 96.50 91 VAL A N 1
ATOM 679 C CA . VAL A 1 91 ? 5.002 2.161 -28.454 1.00 96.50 91 VAL A CA 1
ATOM 680 C C . VAL A 1 91 ? 3.963 2.723 -27.478 1.00 96.50 91 VAL A C 1
ATOM 682 O O . VAL A 1 91 ? 4.184 3.783 -26.882 1.00 96.50 91 VAL A O 1
ATOM 685 N N . PRO A 1 92 ? 2.843 2.012 -27.246 1.00 88.31 92 PRO A N 1
ATOM 686 C CA . PRO A 1 92 ? 1.714 2.571 -26.508 1.00 88.31 92 PRO A CA 1
ATOM 687 C C . PRO A 1 92 ? 2.004 2.738 -25.013 1.00 88.31 92 PRO A C 1
ATOM 689 O O . PRO A 1 92 ? 1.458 3.635 -24.371 1.00 88.31 92 PRO A O 1
ATOM 692 N N . ASN A 1 93 ? 2.861 1.885 -24.441 1.00 95.25 93 ASN A N 1
ATOM 693 C CA . ASN A 1 93 ? 3.150 1.882 -23.011 1.00 95.25 93 ASN A CA 1
ATOM 694 C C . ASN A 1 93 ? 4.659 1.880 -22.743 1.00 95.25 93 ASN A C 1
ATOM 696 O O . ASN A 1 93 ? 5.318 0.844 -22.836 1.00 95.25 93 ASN A O 1
ATOM 700 N N . CYS A 1 94 ? 5.190 3.029 -22.330 1.00 96.81 94 CYS A N 1
ATOM 701 C CA . CYS A 1 94 ? 6.565 3.156 -21.850 1.00 96.81 94 CYS A CA 1
ATOM 702 C C . CYS A 1 94 ? 6.578 3.294 -20.323 1.00 96.81 94 CYS A C 1
ATOM 704 O O . CYS A 1 94 ? 5.839 4.110 -19.764 1.00 96.81 94 CYS A O 1
ATOM 706 N N . LEU A 1 95 ? 7.421 2.512 -19.651 1.00 97.19 95 LEU A N 1
ATOM 707 C CA . LEU A 1 95 ? 7.698 2.628 -18.222 1.00 97.19 95 LEU A CA 1
ATOM 708 C C . LEU A 1 95 ? 9.193 2.829 -17.998 1.00 97.19 95 LEU A C 1
ATOM 710 O O . LEU A 1 95 ? 10.005 2.160 -18.628 1.00 97.19 95 LEU A O 1
ATOM 714 N N . ALA A 1 96 ? 9.553 3.687 -17.052 1.00 96.12 96 ALA A N 1
ATOM 715 C CA . ALA A 1 96 ? 10.931 3.882 -16.626 1.00 96.12 96 ALA A CA 1
ATOM 716 C C . ALA A 1 96 ? 11.098 3.573 -15.138 1.00 96.12 96 ALA A C 1
ATOM 718 O O . ALA A 1 96 ? 10.320 4.041 -14.299 1.00 96.12 96 ALA A O 1
ATOM 719 N N . LEU A 1 97 ? 12.139 2.808 -14.816 1.00 93.81 97 LEU A N 1
ATOM 720 C CA . LEU A 1 97 ? 12.608 2.619 -13.450 1.00 93.81 97 LEU A CA 1
ATOM 721 C C . LEU A 1 97 ? 13.644 3.699 -13.144 1.00 93.81 97 LEU A C 1
ATOM 723 O O . LEU A 1 97 ? 14.720 3.693 -13.735 1.00 93.81 97 LEU A O 1
ATOM 727 N N . VAL A 1 98 ? 13.327 4.609 -12.224 1.00 92.69 98 VAL A N 1
ATOM 728 C CA . VAL A 1 98 ? 14.195 5.760 -11.931 1.00 92.69 98 VAL A CA 1
ATOM 729 C C . VAL A 1 98 ? 14.895 5.638 -10.585 1.00 92.69 98 VAL A C 1
ATOM 731 O O . VAL A 1 98 ? 14.305 5.186 -9.593 1.00 92.69 98 VAL A O 1
ATOM 734 N N . HIS A 1 99 ? 16.146 6.087 -10.546 1.00 87.50 99 HIS A N 1
ATOM 735 C CA . HIS A 1 99 ? 16.939 6.233 -9.330 1.00 87.50 99 HIS A CA 1
ATOM 736 C C . HIS A 1 99 ? 16.706 7.589 -8.659 1.00 87.50 99 HIS A C 1
ATOM 738 O O . HIS A 1 99 ? 16.631 7.659 -7.433 1.00 87.50 99 HIS A O 1
ATOM 744 N N . HIS A 1 100 ? 16.527 8.659 -9.434 1.00 85.69 100 HIS A N 1
ATOM 745 C CA . HIS A 1 100 ? 16.363 10.012 -8.916 1.00 85.69 100 HIS A CA 1
ATOM 746 C C . HIS A 1 100 ? 14.905 10.476 -8.981 1.00 85.69 100 HIS A C 1
ATOM 748 O O . HIS A 1 100 ? 14.325 10.704 -10.042 1.00 85.69 100 HIS A O 1
ATOM 754 N N . VAL A 1 101 ? 14.312 10.690 -7.803 1.00 75.19 101 VAL A N 1
ATOM 755 C CA . VAL A 1 101 ? 12.900 11.081 -7.636 1.00 75.19 101 VAL A CA 1
ATOM 756 C C . VAL A 1 101 ? 12.553 12.384 -8.371 1.00 75.19 101 VAL A C 1
ATOM 758 O O . VAL A 1 101 ? 11.451 12.517 -8.901 1.00 75.19 101 VAL A O 1
ATOM 761 N N . GLY A 1 102 ? 13.494 13.331 -8.442 1.00 82.00 102 GLY A N 1
ATOM 762 C CA . GLY A 1 102 ? 13.283 14.658 -9.033 1.00 82.00 102 GLY A CA 1
ATOM 763 C C . GLY A 1 102 ? 13.048 14.671 -10.548 1.00 82.00 102 GLY A C 1
ATOM 764 O O . GLY A 1 102 ? 12.680 15.705 -11.093 1.00 82.00 102 GLY A O 1
ATOM 765 N N . ARG A 1 103 ? 13.229 13.541 -11.242 1.00 79.69 103 ARG A N 1
ATOM 766 C CA . ARG A 1 103 ? 13.140 13.471 -12.710 1.00 79.69 103 ARG A CA 1
ATOM 767 C C . ARG A 1 103 ? 11.774 13.057 -13.243 1.00 79.69 103 ARG A C 1
ATOM 769 O O . ARG A 1 103 ? 11.564 13.094 -14.450 1.00 79.69 103 ARG A O 1
ATOM 776 N N . ARG A 1 104 ? 10.830 12.702 -12.364 1.00 86.81 104 ARG A N 1
ATOM 777 C CA . ARG A 1 104 ? 9.502 12.182 -12.737 1.00 86.81 104 ARG A CA 1
ATOM 778 C C . ARG A 1 104 ? 8.795 13.032 -13.802 1.00 86.81 104 ARG A C 1
ATOM 780 O O . ARG A 1 104 ? 8.327 12.478 -14.790 1.00 86.81 104 ARG A O 1
ATOM 787 N N . GLN A 1 105 ? 8.788 14.355 -13.638 1.00 89.19 105 GLN A N 1
ATOM 788 C CA . GLN A 1 105 ? 8.111 15.271 -14.566 1.00 89.19 105 GLN A CA 1
ATOM 789 C C . GLN A 1 105 ? 8.646 15.179 -16.004 1.00 89.19 105 GLN A C 1
ATOM 791 O O . GLN A 1 105 ? 7.874 15.316 -16.947 1.00 89.19 105 GLN A O 1
ATOM 796 N N . GLN A 1 106 ? 9.943 14.908 -16.193 1.00 92.38 106 GLN A N 1
ATOM 797 C CA . GLN A 1 106 ? 10.542 14.780 -17.529 1.00 92.38 106 GLN A CA 1
ATOM 798 C C . GLN A 1 106 ? 10.005 13.545 -18.265 1.00 92.38 106 GLN A C 1
ATOM 800 O O . GLN A 1 106 ? 9.674 13.617 -19.446 1.00 92.38 106 GLN A O 1
ATOM 805 N N . PHE A 1 107 ? 9.866 12.426 -17.553 1.00 93.69 107 PHE A N 1
ATOM 806 C CA . PHE A 1 107 ? 9.287 11.195 -18.092 1.00 93.69 107 PHE A CA 1
ATOM 807 C C . PHE A 1 107 ? 7.789 11.342 -18.365 1.00 93.69 107 PHE A C 1
ATOM 809 O O . PHE A 1 107 ? 7.307 10.910 -19.408 1.00 93.69 107 PHE A O 1
ATOM 816 N N . GLU A 1 108 ? 7.051 11.987 -17.461 1.00 90.88 108 GLU A N 1
ATOM 817 C CA . GLU A 1 108 ? 5.616 12.233 -17.634 1.00 90.88 108 GLU A CA 1
ATOM 818 C C . GLU A 1 108 ? 5.328 13.195 -18.795 1.00 90.88 108 GLU A C 1
ATOM 820 O O . GLU A 1 108 ? 4.333 13.012 -19.495 1.00 90.88 108 GLU A O 1
ATOM 825 N N . ALA A 1 109 ? 6.210 14.164 -19.065 1.00 92.31 109 ALA A N 1
ATOM 826 C CA . ALA A 1 109 ? 6.087 15.074 -20.208 1.00 92.31 109 ALA A CA 1
ATOM 827 C C . ALA A 1 109 ? 6.155 14.334 -21.554 1.00 92.31 109 ALA A C 1
ATOM 829 O O . ALA A 1 109 ? 5.418 14.663 -22.482 1.00 92.31 109 ALA A O 1
ATOM 830 N N . ILE A 1 110 ? 6.973 13.282 -21.640 1.00 92.75 110 ILE A N 1
ATOM 831 C CA . ILE A 1 110 ? 6.978 12.352 -22.777 1.00 92.75 110 ILE A CA 1
ATOM 832 C C . ILE A 1 110 ? 5.982 11.200 -22.577 1.00 92.75 110 ILE A C 1
ATOM 834 O O . ILE A 1 110 ? 6.019 10.231 -23.318 1.00 92.75 110 ILE A O 1
ATOM 838 N N . GLY A 1 111 ? 5.107 11.277 -21.569 1.00 88.88 111 GLY A N 1
ATOM 839 C CA . GLY A 1 111 ? 4.090 10.304 -21.148 1.00 88.88 111 GLY A CA 1
ATOM 840 C C . GLY A 1 111 ? 4.569 8.871 -20.895 1.00 88.88 111 GLY A C 1
ATOM 841 O O . GLY A 1 111 ? 3.803 7.912 -21.027 1.00 88.88 111 GLY A O 1
ATOM 842 N N . ALA A 1 112 ? 5.823 8.716 -20.489 1.00 94.12 112 ALA A N 1
ATOM 843 C CA . ALA A 1 112 ? 6.277 7.500 -19.841 1.00 94.12 112 ALA A CA 1
ATOM 844 C C . ALA A 1 112 ? 5.773 7.460 -18.389 1.00 94.12 112 ALA A C 1
ATOM 846 O O . ALA A 1 112 ? 5.753 8.471 -17.687 1.00 94.12 112 ALA A O 1
ATOM 847 N N . ARG A 1 113 ? 5.380 6.274 -17.919 1.00 92.75 113 ARG A N 1
ATOM 848 C CA . ARG A 1 113 ? 5.048 6.053 -16.504 1.00 92.75 113 ARG A CA 1
ATOM 849 C C . ARG A 1 113 ? 6.330 5.810 -15.716 1.00 92.75 113 ARG A C 1
ATOM 851 O O . ARG A 1 113 ? 7.258 5.178 -16.215 1.00 92.75 113 ARG A O 1
ATOM 858 N N . VAL A 1 114 ? 6.373 6.269 -14.471 1.00 91.69 114 VAL A N 1
ATOM 859 C CA . VAL A 1 114 ? 7.591 6.226 -13.653 1.00 91.69 114 VAL A CA 1
ATOM 860 C C . VAL A 1 114 ? 7.387 5.363 -12.421 1.00 91.69 114 VAL A C 1
ATOM 862 O O . VAL A 1 114 ? 6.488 5.618 -11.624 1.00 91.69 114 VAL A O 1
ATOM 865 N N . VAL A 1 115 ? 8.289 4.406 -12.216 1.00 90.25 115 VAL A N 1
ATOM 866 C CA . VAL A 1 115 ? 8.426 3.675 -10.953 1.00 90.25 115 VAL A CA 1
ATOM 867 C C . VAL A 1 115 ? 9.724 4.123 -10.291 1.00 90.25 115 VAL A C 1
ATOM 869 O O . VAL A 1 115 ? 10.810 3.969 -10.849 1.00 90.25 115 VAL A O 1
ATOM 872 N N . SER A 1 116 ? 9.622 4.715 -9.103 1.00 89.38 116 SER A N 1
ATOM 873 C CA . SER A 1 116 ? 10.787 5.216 -8.370 1.00 89.38 116 SER A CA 1
ATOM 874 C C . SER A 1 116 ? 11.336 4.131 -7.455 1.00 89.38 116 SER A C 1
ATOM 876 O O . SER A 1 116 ? 10.705 3.799 -6.454 1.00 89.38 116 SER A O 1
ATOM 878 N N . ARG A 1 117 ? 12.534 3.617 -7.767 1.00 85.12 117 ARG A N 1
ATOM 879 C CA . ARG A 1 117 ? 13.159 2.536 -6.989 1.00 85.12 117 ARG A CA 1
ATOM 880 C C . ARG A 1 117 ? 13.326 2.913 -5.507 1.00 85.12 117 ARG A C 1
ATOM 882 O O . ARG A 1 117 ? 12.869 2.136 -4.672 1.00 85.12 117 ARG A O 1
ATOM 889 N N . PRO A 1 118 ? 13.891 4.086 -5.141 1.00 86.12 118 PRO A N 1
ATOM 890 C CA . PRO A 1 118 ? 14.074 4.419 -3.729 1.00 86.12 118 PRO A CA 1
ATOM 891 C C . PRO A 1 118 ? 12.755 4.610 -2.985 1.00 86.12 118 PRO A C 1
ATOM 893 O O . PRO A 1 118 ? 12.652 4.174 -1.846 1.00 86.12 118 PRO A O 1
ATOM 896 N N . ARG A 1 119 ? 11.737 5.215 -3.622 1.00 83.44 119 ARG A N 1
ATOM 897 C CA . ARG A 1 119 ? 10.423 5.396 -2.988 1.00 83.44 119 ARG A CA 1
ATOM 898 C C . ARG A 1 119 ? 9.731 4.062 -2.748 1.00 83.44 119 ARG A C 1
ATOM 900 O O . ARG A 1 119 ? 9.318 3.818 -1.627 1.00 83.44 119 ARG A O 1
ATOM 907 N N . SER A 1 120 ? 9.665 3.190 -3.755 1.00 83.38 120 SER A N 1
ATOM 908 C CA . SER A 1 120 ? 9.026 1.879 -3.603 1.00 83.38 120 SER A CA 1
ATOM 909 C C . SER A 1 120 ? 9.715 1.032 -2.530 1.00 83.38 120 SER A C 1
ATOM 911 O O . SER A 1 120 ? 9.043 0.421 -1.707 1.00 83.38 120 SER A O 1
ATOM 913 N N . VAL A 1 121 ? 11.053 1.031 -2.483 1.00 84.62 121 VAL A N 1
ATOM 914 C CA . VAL A 1 121 ? 11.792 0.304 -1.438 1.00 84.62 121 VAL A CA 1
ATOM 915 C C . VAL A 1 121 ? 11.559 0.924 -0.058 1.00 84.62 121 VAL A C 1
ATOM 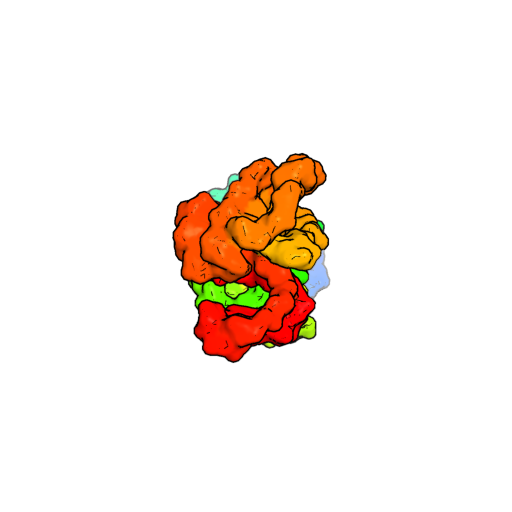917 O O . VAL A 1 121 ? 11.274 0.183 0.877 1.00 84.62 121 VAL A O 1
ATOM 920 N N . ALA A 1 122 ? 11.632 2.252 0.078 1.00 83.25 122 ALA A N 1
ATOM 921 C CA . ALA A 1 122 ? 11.370 2.932 1.348 1.00 83.25 122 ALA A CA 1
ATOM 922 C C . ALA A 1 122 ? 9.956 2.639 1.865 1.00 83.25 122 ALA A C 1
ATOM 924 O O . ALA A 1 122 ? 9.806 2.237 3.011 1.00 83.25 122 ALA A O 1
ATOM 925 N N . SER A 1 123 ? 8.946 2.725 0.998 1.00 74.56 123 SER A N 1
ATOM 926 C CA . SER A 1 123 ? 7.556 2.396 1.320 1.00 74.56 123 SER A CA 1
ATOM 927 C C . SER A 1 123 ? 7.380 0.952 1.798 1.00 74.56 123 SER A C 1
ATOM 929 O O . SER A 1 123 ? 6.698 0.708 2.792 1.00 74.56 123 SER A O 1
ATOM 931 N N . ILE A 1 124 ? 8.036 -0.014 1.144 1.00 76.12 124 ILE A N 1
ATOM 932 C CA . ILE A 1 124 ? 8.021 -1.413 1.592 1.00 76.12 124 ILE A CA 1
ATOM 933 C C . ILE A 1 124 ? 8.700 -1.547 2.960 1.00 76.12 124 ILE A C 1
ATOM 935 O O . ILE A 1 124 ? 8.159 -2.225 3.827 1.00 76.12 124 ILE A O 1
ATOM 939 N N . VAL A 1 125 ? 9.849 -0.907 3.187 1.00 78.75 125 VAL A N 1
ATOM 940 C CA . VAL A 1 125 ? 10.564 -0.981 4.473 1.00 78.75 125 VAL A CA 1
ATOM 941 C C . VAL A 1 125 ? 9.751 -0.341 5.599 1.00 78.75 125 VAL A C 1
ATOM 943 O O . VAL A 1 125 ? 9.581 -0.967 6.641 1.00 78.75 125 VAL A O 1
ATOM 946 N N . GLU A 1 126 ? 9.191 0.850 5.384 1.00 68.69 126 GLU A N 1
ATOM 947 C CA . GLU A 1 126 ? 8.294 1.522 6.333 1.00 68.69 126 GLU A CA 1
ATOM 948 C C . GLU A 1 126 ? 7.115 0.621 6.718 1.00 68.69 126 GLU A C 1
ATOM 950 O O . GLU A 1 126 ? 6.808 0.494 7.902 1.00 68.69 126 GLU A O 1
ATOM 955 N N . SER A 1 127 ? 6.528 -0.100 5.752 1.00 61.19 127 SER A N 1
ATOM 956 C CA . SER A 1 127 ? 5.429 -1.043 6.017 1.00 61.19 127 SER A CA 1
ATOM 957 C C . SER A 1 127 ? 5.806 -2.203 6.950 1.00 61.19 127 SER A C 1
ATOM 959 O O . SER A 1 127 ? 4.922 -2.814 7.546 1.00 61.19 127 SER A O 1
ATOM 961 N N . GLN A 1 128 ? 7.097 -2.539 7.061 1.00 70.94 128 GLN A N 1
ATOM 962 C CA . GLN A 1 128 ? 7.583 -3.606 7.943 1.00 70.94 128 GLN A CA 1
ATOM 963 C C . GLN A 1 128 ? 7.973 -3.094 9.334 1.00 70.94 128 GLN A C 1
ATOM 965 O O . GLN A 1 128 ? 8.061 -3.891 10.265 1.00 70.94 128 GLN A O 1
ATOM 970 N N . LEU A 1 129 ? 8.231 -1.791 9.484 1.00 68.44 129 LEU A N 1
ATOM 971 C CA . LEU A 1 129 ? 8.627 -1.200 10.765 1.00 68.44 129 LEU A CA 1
ATOM 972 C C . LEU A 1 129 ? 7.437 -0.991 11.707 1.00 68.44 129 LEU A C 1
ATOM 974 O O . LEU A 1 129 ? 7.614 -1.007 12.923 1.00 68.44 129 LEU A O 1
ATOM 978 N N . ASP A 1 130 ? 6.233 -0.824 11.165 1.00 59.16 130 ASP A N 1
ATOM 979 C CA . ASP A 1 130 ? 5.038 -0.531 11.948 1.00 59.16 130 ASP A CA 1
ATOM 980 C C . ASP A 1 130 ? 4.184 -1.801 12.131 1.00 59.16 130 ASP A C 1
ATOM 982 O O . ASP A 1 130 ? 3.312 -2.132 11.327 1.00 59.16 130 ASP A O 1
ATOM 986 N N . ALA A 1 131 ? 4.456 -2.565 13.198 1.00 53.31 131 ALA A N 1
ATOM 987 C CA . ALA A 1 131 ? 3.785 -3.841 13.484 1.00 53.31 131 ALA A CA 1
ATOM 988 C C . ALA A 1 131 ? 2.256 -3.711 13.688 1.00 53.31 131 ALA A C 1
ATOM 990 O O . ALA A 1 131 ? 1.542 -4.714 13.611 1.00 53.31 131 ALA A O 1
ATOM 991 N N . GLY A 1 132 ? 1.754 -2.491 13.925 1.00 48.44 132 GLY A N 1
ATOM 992 C CA . GLY A 1 132 ? 0.327 -2.168 14.031 1.00 48.44 132 GLY A CA 1
ATOM 993 C C . GLY A 1 132 ? -0.279 -1.524 12.779 1.00 48.44 132 GLY A C 1
ATOM 994 O O . GLY A 1 132 ? -1.496 -1.580 12.604 1.00 48.44 132 GLY A O 1
ATOM 995 N N . ARG A 1 133 ? 0.531 -0.956 11.877 1.00 47.75 133 ARG A N 1
ATOM 996 C CA . ARG A 1 133 ? 0.072 -0.231 10.683 1.00 47.75 133 ARG A CA 1
ATOM 997 C C . ARG A 1 133 ? 0.737 -0.815 9.442 1.00 47.75 133 ARG A C 1
ATOM 999 O O . ARG A 1 133 ? 1.786 -0.367 8.988 1.00 47.75 133 ARG A O 1
ATOM 1006 N N . ARG A 1 134 ? 0.080 -1.791 8.816 1.00 50.44 134 ARG A N 1
ATOM 1007 C CA . ARG A 1 134 ? 0.471 -2.208 7.467 1.00 50.44 134 ARG A CA 1
ATOM 1008 C C . ARG A 1 134 ? -0.054 -1.183 6.471 1.00 50.44 134 ARG A C 1
ATOM 1010 O O . ARG A 1 134 ? -1.092 -1.367 5.839 1.00 50.44 134 ARG A O 1
ATOM 1017 N N . THR A 1 135 ? 0.683 -0.088 6.321 1.00 46.47 135 THR A N 1
ATOM 1018 C CA . THR A 1 135 ? 0.533 0.787 5.159 1.00 46.47 135 THR A CA 1
ATOM 1019 C C . THR A 1 135 ? 1.078 0.017 3.962 1.00 46.47 135 THR A C 1
ATOM 1021 O O . THR A 1 135 ? 2.273 0.042 3.684 1.00 46.47 135 THR A O 1
ATOM 1024 N N . THR A 1 136 ? 0.234 -0.735 3.259 1.00 44.19 136 THR A N 1
ATOM 1025 C CA . THR A 1 136 ? 0.606 -1.220 1.929 1.00 44.19 136 THR A CA 1
ATOM 1026 C C . THR A 1 136 ? 0.455 -0.048 0.974 1.00 44.19 136 THR A C 1
ATOM 1028 O O . THR A 1 136 ? -0.607 0.159 0.391 1.00 44.19 136 THR A O 1
ATOM 1031 N N . SER A 1 137 ? 1.512 0.746 0.835 1.00 44.00 137 SER A N 1
ATOM 1032 C CA . SER A 1 137 ? 1.525 1.970 0.029 1.00 44.00 137 SER A CA 1
ATOM 1033 C C . SER A 1 137 ? 1.320 1.738 -1.476 1.00 44.00 137 SER A C 1
ATOM 1035 O O . SER A 1 137 ? 1.233 2.709 -2.213 1.00 44.00 137 SER A O 1
ATOM 1037 N N . ASP A 1 138 ? 1.176 0.491 -1.945 1.00 41.94 138 ASP A N 1
ATOM 1038 C CA . ASP A 1 138 ? 1.137 0.158 -3.376 1.00 41.94 138 ASP A CA 1
ATOM 1039 C C . ASP A 1 138 ? 0.094 -0.922 -3.764 1.00 41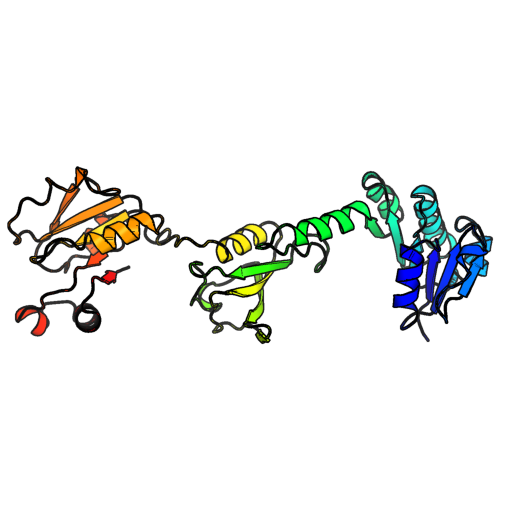.94 138 ASP A C 1
ATOM 1041 O O . ASP A 1 138 ? 0.295 -1.657 -4.729 1.00 41.94 138 ASP A O 1
ATOM 1045 N N . ILE A 1 139 ? -1.044 -1.043 -3.058 1.00 44.16 139 ILE A N 1
ATOM 1046 C CA . ILE A 1 139 ? -2.147 -1.950 -3.489 1.00 44.16 139 ILE A CA 1
ATOM 1047 C C . ILE A 1 139 ? -3.313 -1.210 -4.187 1.00 44.16 139 ILE A C 1
ATOM 1049 O O . ILE A 1 139 ? -4.185 -1.832 -4.788 1.00 44.16 139 ILE A O 1
ATOM 1053 N N . GLY A 1 140 ? -3.279 0.121 -4.264 1.00 39.69 140 GLY A N 1
ATOM 1054 C CA . GLY A 1 140 ? -4.239 0.908 -5.046 1.00 39.69 140 GLY A CA 1
ATOM 1055 C C . GLY A 1 140 ? -3.673 2.281 -5.384 1.00 39.69 140 GLY A C 1
ATOM 1056 O O . GLY A 1 140 ? -3.484 3.099 -4.491 1.00 39.69 140 GLY A O 1
ATOM 1057 N N . LEU A 1 141 ? -3.321 2.485 -6.659 1.00 40.59 141 LEU A N 1
ATOM 1058 C CA . LEU A 1 141 ? -2.988 3.767 -7.312 1.00 40.59 141 LEU A CA 1
ATOM 1059 C C . LEU A 1 141 ? -1.926 4.683 -6.651 1.00 40.59 141 LEU A C 1
ATOM 1061 O O . LEU A 1 141 ? -1.676 5.776 -7.156 1.00 40.59 141 LEU A O 1
ATOM 1065 N N . GLY A 1 142 ? -1.237 4.238 -5.595 1.00 45.84 142 GLY A N 1
ATOM 1066 C CA . GLY A 1 142 ? -0.130 4.960 -4.959 1.00 45.84 142 GLY A CA 1
ATOM 1067 C C . GLY A 1 142 ? -0.548 6.220 -4.192 1.00 45.84 142 GLY A C 1
ATOM 1068 O O . GLY A 1 142 ? 0.283 7.108 -4.001 1.00 45.84 142 GLY A O 1
ATOM 1069 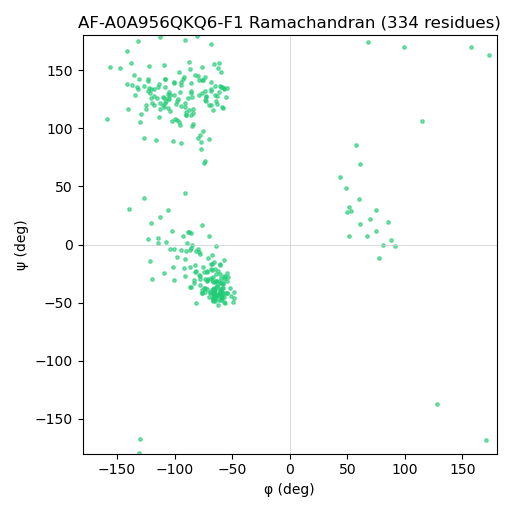N N . GLN A 1 143 ? -1.819 6.328 -3.781 1.00 54.81 143 GLN A N 1
ATOM 1070 C CA . GLN A 1 143 ? -2.343 7.506 -3.070 1.00 54.81 143 GLN A CA 1
ATOM 1071 C C . GLN A 1 143 ? -2.778 7.241 -1.622 1.00 54.81 143 GLN A C 1
ATOM 1073 O O . GLN A 1 143 ? -3.283 8.150 -0.982 1.00 54.81 143 GLN A O 1
ATOM 1078 N N . GLY A 1 144 ? -2.564 6.044 -1.064 1.00 60.97 144 GLY A N 1
ATOM 1079 C CA . GLY A 1 144 ? -3.019 5.742 0.303 1.00 60.97 144 GLY A CA 1
ATOM 1080 C C . GLY A 1 144 ? -4.533 5.525 0.395 1.00 60.97 144 GLY A C 1
ATOM 1081 O O . GLY A 1 144 ? -5.144 5.802 1.419 1.00 60.97 144 GLY A O 1
ATOM 1082 N N . GLU A 1 145 ? -5.143 5.025 -0.678 1.00 74.81 145 GLU A N 1
ATOM 1083 C CA . GLU A 1 145 ? -6.581 4.733 -0.744 1.00 74.81 145 GLU A CA 1
ATOM 1084 C C . GLU A 1 145 ? -6.965 3.430 -0.032 1.00 74.81 145 GLU A C 1
ATOM 1086 O O . GLU A 1 145 ? -8.149 3.128 0.083 1.00 74.81 145 GLU A O 1
ATOM 1091 N N . ILE A 1 146 ? -5.985 2.630 0.405 1.00 83.62 146 ILE A N 1
ATOM 1092 C CA . ILE A 1 146 ? -6.190 1.316 1.021 1.00 83.62 146 ILE A CA 1
ATOM 1093 C C . ILE A 1 146 ? -5.310 1.191 2.266 1.00 83.62 146 ILE A C 1
ATOM 1095 O O . ILE A 1 146 ? -4.104 1.424 2.196 1.00 83.62 146 ILE A O 1
ATOM 1099 N N . TYR A 1 147 ? -5.908 0.800 3.390 1.00 80.50 147 TYR A N 1
ATOM 1100 C CA . TYR A 1 147 ? -5.244 0.588 4.678 1.00 80.50 147 TYR A CA 1
ATOM 1101 C C . TYR A 1 147 ? -5.558 -0.806 5.212 1.00 80.50 147 TYR A C 1
ATOM 1103 O O . TYR A 1 147 ? -6.710 -1.228 5.203 1.00 80.50 147 TYR A O 1
ATOM 1111 N N . GLU A 1 148 ? -4.554 -1.505 5.738 1.00 84.00 148 GLU A N 1
ATOM 1112 C CA . GLU A 1 148 ? -4.774 -2.702 6.545 1.00 84.00 148 GLU A CA 1
ATOM 1113 C C . GLU A 1 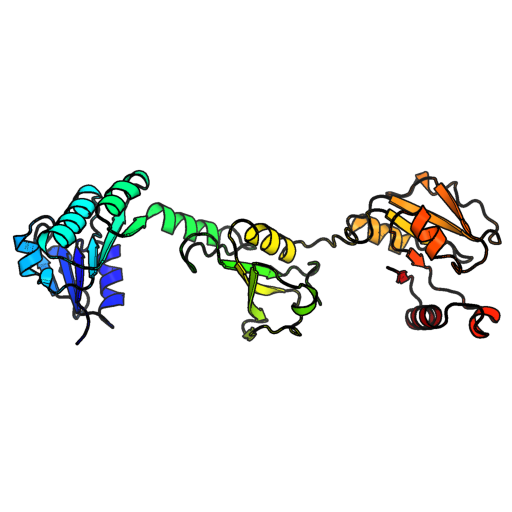148 ? -4.522 -2.378 8.022 1.00 84.00 148 GLU A C 1
ATOM 1115 O O . GLU A 1 148 ? -3.462 -1.869 8.395 1.00 84.00 148 GLU A O 1
ATOM 1120 N N . VAL A 1 149 ? -5.507 -2.678 8.867 1.00 87.69 149 VAL A N 1
ATOM 1121 C CA . VAL A 1 149 ? -5.494 -2.365 10.296 1.00 87.69 149 VAL A CA 1
ATOM 1122 C C . VAL A 1 149 ? -5.910 -3.571 11.128 1.00 87.69 149 VAL A C 1
ATOM 1124 O O . VAL A 1 149 ? -6.904 -4.224 10.826 1.00 87.69 149 VAL A O 1
ATOM 1127 N N . THR A 1 150 ? -5.182 -3.827 12.214 1.00 88.19 150 THR A N 1
ATOM 1128 C CA . THR A 1 150 ? -5.604 -4.772 13.254 1.00 88.19 150 THR A CA 1
ATOM 1129 C C . THR A 1 150 ? -6.451 -4.052 14.302 1.00 88.19 150 THR A C 1
ATOM 1131 O O . THR A 1 150 ? -6.014 -3.052 14.870 1.00 88.19 150 THR A O 1
ATOM 1134 N N . VAL A 1 151 ? -7.650 -4.566 14.573 1.00 90.00 151 VAL A N 1
ATOM 1135 C CA . VAL A 1 151 ? -8.574 -4.028 15.579 1.00 90.00 151 VAL A CA 1
ATOM 1136 C C . VAL A 1 151 ? -8.067 -4.359 16.982 1.00 90.00 151 VAL A C 1
ATOM 1138 O O . VAL A 1 151 ? -7.860 -5.531 17.307 1.00 90.00 151 VAL A O 1
ATOM 1141 N N . GLN A 1 152 ? -7.888 -3.345 17.830 1.00 84.62 152 GLN A N 1
ATOM 1142 C CA . GLN A 1 152 ? -7.450 -3.556 19.215 1.00 84.62 152 GLN A CA 1
ATOM 1143 C C . GLN A 1 152 ? -8.594 -4.069 20.117 1.00 84.62 152 GLN A C 1
ATOM 1145 O O . GLN A 1 152 ? -9.755 -3.742 19.860 1.00 84.62 152 GLN A O 1
ATOM 1150 N N . PRO A 1 153 ? -8.301 -4.822 21.202 1.00 77.38 153 PRO A N 1
ATOM 1151 C CA . PRO A 1 153 ? -9.314 -5.392 22.103 1.00 77.38 153 PRO A CA 1
ATOM 1152 C C . PRO A 1 153 ? -10.330 -4.410 22.698 1.00 77.38 153 PRO A C 1
ATOM 1154 O O . PRO A 1 153 ? -11.462 -4.798 22.965 1.00 77.38 153 PRO A O 1
ATOM 1157 N N . HIS A 1 154 ? -9.948 -3.144 22.859 1.00 75.50 154 HIS A N 1
ATOM 1158 C CA . HIS A 1 154 ? -10.794 -2.079 23.408 1.00 75.50 154 HIS A CA 1
ATOM 1159 C C . HIS A 1 154 ? -11.147 -1.016 22.364 1.00 75.50 154 HIS A C 1
ATOM 1161 O O . HIS A 1 154 ? -11.424 0.134 22.704 1.00 75.50 154 HIS A O 1
ATOM 1167 N N . SER A 1 155 ? -11.103 -1.379 21.080 1.00 82.19 155 SER A N 1
ATOM 1168 C CA . SER A 1 155 ? -11.453 -0.438 20.029 1.00 82.19 155 SER A CA 1
ATOM 1169 C C . SER A 1 155 ? -12.939 -0.091 20.051 1.00 82.19 155 SER A C 1
ATOM 1171 O O . SER A 1 155 ? -13.773 -0.991 20.187 1.00 82.19 155 SER A O 1
ATOM 1173 N N . PRO A 1 156 ? -13.305 1.188 19.824 1.00 76.12 156 PRO A N 1
ATOM 1174 C CA . PRO A 1 156 ? -14.699 1.610 19.733 1.00 76.12 156 PRO A CA 1
ATOM 1175 C C . PRO A 1 156 ? -15.520 0.890 18.657 1.00 76.12 156 PRO A C 1
ATOM 1177 O O . PRO A 1 156 ? -16.742 1.049 18.637 1.00 76.12 156 PRO A O 1
ATOM 1180 N N . VAL A 1 157 ? -14.886 0.167 17.726 1.00 87.44 157 VAL A N 1
ATOM 1181 C CA . VAL A 1 157 ? -15.578 -0.604 16.681 1.00 87.44 157 VAL A CA 1
ATOM 1182 C C . VAL A 1 157 ? -15.876 -2.050 17.072 1.00 87.44 157 VAL A C 1
ATOM 1184 O O . VAL A 1 157 ? -16.663 -2.696 16.382 1.00 87.44 157 VAL A O 1
ATOM 1187 N N . VAL A 1 158 ? -15.292 -2.567 18.159 1.00 87.81 158 VAL A N 1
ATOM 1188 C CA . VAL A 1 158 ? -15.531 -3.947 18.609 1.00 87.81 158 VAL A CA 1
ATOM 1189 C C . VAL A 1 158 ? -17.014 -4.133 18.944 1.00 87.81 158 VAL A C 1
ATOM 1191 O O . VAL A 1 158 ? -17.626 -3.306 19.615 1.00 87.81 158 VAL A O 1
ATOM 1194 N N . GLY A 1 159 ? -17.613 -5.204 18.422 1.00 84.75 159 GLY A N 1
ATOM 1195 C CA . GLY A 1 159 ? -19.034 -5.529 18.582 1.00 84.75 159 GLY A CA 1
ATOM 1196 C C . GLY A 1 159 ? -19.983 -4.716 17.693 1.00 84.75 159 GLY A C 1
ATOM 1197 O O . GLY A 1 159 ? -21.150 -5.083 17.547 1.00 84.75 159 GLY A O 1
ATOM 1198 N N . LYS A 1 160 ? -19.513 -3.645 17.038 1.00 86.50 160 LYS A N 1
ATOM 1199 C CA . LYS A 1 160 ? -20.341 -2.861 16.113 1.00 86.50 160 LYS A CA 1
ATOM 1200 C C . LYS A 1 160 ? -20.457 -3.563 14.765 1.00 86.50 160 LYS A C 1
ATOM 1202 O O . LYS A 1 160 ? -19.495 -4.136 14.249 1.00 86.50 160 LYS A O 1
ATOM 1207 N N . SER A 1 161 ? -21.646 -3.483 14.172 1.00 89.75 161 SER A N 1
ATOM 1208 C CA . SER A 1 161 ? -21.870 -3.905 12.792 1.00 89.75 161 SER A CA 1
ATOM 1209 C C . SER A 1 161 ? -21.575 -2.774 11.807 1.00 89.75 161 SER A C 1
ATOM 1211 O O . SER A 1 161 ? -21.654 -1.589 12.148 1.00 89.75 161 SER A O 1
ATOM 1213 N N . LEU A 1 162 ? -21.281 -3.116 10.550 1.00 86.25 162 LEU A N 1
ATOM 1214 C CA . LEU A 1 162 ? -21.074 -2.108 9.503 1.00 86.25 162 LEU A CA 1
ATOM 1215 C C . LEU A 1 162 ? -22.280 -1.179 9.299 1.00 86.25 162 LEU A C 1
ATOM 1217 O O . LEU A 1 162 ? -22.103 -0.000 8.994 1.00 86.25 162 LEU A O 1
ATOM 1221 N N . ALA A 1 163 ? -23.500 -1.681 9.495 1.00 81.56 163 ALA A N 1
ATOM 1222 C CA . ALA A 1 163 ? -24.718 -0.879 9.416 1.00 81.56 163 ALA A CA 1
ATOM 1223 C C . ALA A 1 163 ? -24.777 0.213 10.498 1.00 81.56 163 ALA A C 1
ATOM 1225 O O . ALA A 1 163 ? -25.334 1.283 10.249 1.00 81.56 163 ALA A O 1
ATOM 1226 N N . VAL A 1 164 ? -24.188 -0.038 11.673 1.00 81.88 164 VAL A N 1
ATOM 1227 C CA . VAL A 1 164 ? -24.082 0.942 12.766 1.00 81.88 164 VAL A CA 1
ATOM 1228 C C . VAL A 1 164 ? -22.995 1.971 12.468 1.00 81.88 164 VAL A C 1
ATOM 1230 O O . VAL A 1 164 ? -23.220 3.160 12.665 1.00 81.88 164 VAL A O 1
ATOM 1233 N N . LEU A 1 165 ? -21.845 1.535 11.943 1.00 81.31 165 LEU A N 1
ATOM 1234 C CA . LEU A 1 165 ? -20.731 2.434 11.610 1.00 81.31 165 LEU A CA 1
ATOM 1235 C C . LEU A 1 165 ? -21.037 3.388 10.449 1.00 81.31 165 LEU A C 1
ATOM 1237 O O . LEU A 1 165 ? -20.386 4.423 10.342 1.00 81.31 165 LEU A O 1
ATOM 1241 N N . ARG A 1 166 ? -22.014 3.049 9.594 1.00 83.19 166 ARG A N 1
ATOM 1242 C CA . ARG A 1 166 ? -22.486 3.875 8.465 1.00 83.19 166 ARG A CA 1
ATOM 1243 C C . ARG A 1 166 ? -21.333 4.509 7.673 1.00 83.19 166 ARG A C 1
ATOM 1245 O O . ARG A 1 166 ? -21.286 5.734 7.554 1.00 83.19 166 ARG A O 1
ATOM 1252 N N . PRO A 1 167 ? -20.404 3.705 7.131 1.00 82.50 167 PRO A N 1
ATOM 1253 C CA . PRO A 1 167 ? -19.231 4.232 6.451 1.00 82.50 167 PRO A CA 1
ATOM 1254 C C . PRO A 1 167 ? -19.647 5.143 5.282 1.00 82.50 167 PRO A C 1
ATOM 1256 O O . PRO A 1 167 ? -20.335 4.714 4.356 1.00 82.50 167 PRO A O 1
ATOM 1259 N N . GLN A 1 168 ? -19.268 6.421 5.360 1.00 79.00 168 GLN A N 1
ATOM 1260 C CA . GLN A 1 168 ? -19.431 7.418 4.299 1.00 79.00 168 GLN A CA 1
ATOM 1261 C C . GLN A 1 168 ? -18.040 7.726 3.746 1.00 79.00 168 GLN A C 1
ATOM 1263 O O . GLN A 1 168 ? -17.136 8.048 4.516 1.00 79.00 168 GLN A O 1
ATOM 1268 N N . SER A 1 169 ? -17.850 7.613 2.431 1.00 80.88 169 SER A N 1
ATOM 1269 C CA . SER A 1 169 ? -16.567 7.891 1.751 1.00 80.88 169 SER A CA 1
ATOM 1270 C C . SER A 1 169 ? -15.407 6.929 2.068 1.00 80.88 169 SER A C 1
ATOM 1272 O O . SER A 1 169 ? -14.284 7.140 1.607 1.00 80.88 169 SER A O 1
ATOM 1274 N N . TRP A 1 170 ? -15.681 5.846 2.796 1.00 89.50 170 TRP A N 1
ATOM 1275 C CA . TRP A 1 170 ? -14.796 4.695 2.965 1.00 89.50 170 TRP A CA 1
ATOM 1276 C C . TRP A 1 170 ? -15.611 3.396 2.957 1.00 89.50 170 TRP A C 1
ATOM 1278 O O . TRP A 1 170 ? -16.838 3.421 3.026 1.00 89.50 170 TRP A O 1
ATOM 1288 N N . ILE A 1 171 ? -14.941 2.257 2.824 1.00 90.31 171 ILE A N 1
ATOM 1289 C CA . ILE A 1 171 ? -15.526 0.920 2.743 1.00 90.31 171 ILE A CA 1
ATOM 1290 C C . ILE A 1 171 ? -14.625 -0.039 3.522 1.00 90.31 171 ILE A C 1
ATOM 1292 O O . ILE A 1 171 ? -13.402 0.015 3.401 1.00 90.31 171 ILE A O 1
ATOM 1296 N N . LEU A 1 172 ? -15.222 -0.949 4.293 1.00 92.44 172 LEU A N 1
ATOM 1297 C CA . LEU A 1 172 ? -14.521 -2.127 4.799 1.00 92.44 172 LEU A CA 1
ATOM 1298 C C . LEU A 1 172 ? -14.578 -3.210 3.718 1.00 92.44 172 LEU A C 1
ATOM 1300 O O . LEU A 1 172 ? -15.624 -3.815 3.504 1.00 92.44 172 LEU A O 1
ATOM 1304 N N . GLY A 1 173 ? -13.482 -3.404 2.989 1.00 91.75 173 GLY A N 1
ATOM 1305 C CA . GLY A 1 173 ? -13.433 -4.313 1.843 1.00 91.75 173 GLY A CA 1
ATOM 1306 C C . GLY A 1 173 ? -13.319 -5.786 2.237 1.00 91.75 173 GLY A C 1
ATOM 1307 O O . GLY A 1 173 ? -13.886 -6.651 1.574 1.00 91.75 173 GLY A O 1
ATOM 1308 N N . ALA A 1 174 ? -12.598 -6.079 3.319 1.00 93.69 174 ALA A N 1
ATOM 1309 C CA . ALA A 1 174 ? -12.375 -7.437 3.802 1.00 93.69 174 ALA A CA 1
ATOM 1310 C C . ALA A 1 174 ? -12.050 -7.448 5.297 1.00 93.69 174 ALA A C 1
ATOM 1312 O O . ALA A 1 174 ? -11.473 -6.493 5.820 1.00 93.69 174 ALA A O 1
ATOM 1313 N N . ILE A 1 175 ? -12.366 -8.559 5.957 1.00 94.56 175 ILE A N 1
ATOM 1314 C CA . ILE A 1 175 ? -11.905 -8.866 7.310 1.00 94.56 175 ILE A CA 1
ATOM 1315 C C . ILE A 1 175 ? -11.138 -10.187 7.260 1.00 94.56 175 ILE A C 1
ATOM 1317 O O . ILE A 1 175 ? -11.638 -11.177 6.730 1.00 94.56 175 ILE A O 1
ATOM 1321 N N . TYR A 1 176 ? -9.937 -10.226 7.825 1.00 91.69 176 TYR A N 1
ATOM 1322 C CA . TYR A 1 176 ? -9.193 -11.452 8.079 1.00 91.69 176 TYR A CA 1
ATOM 1323 C C . TYR A 1 176 ? -9.315 -11.803 9.560 1.00 91.69 176 TYR A C 1
ATOM 1325 O O . TYR A 1 176 ? -8.690 -11.168 10.412 1.00 91.69 176 TYR A O 1
ATOM 1333 N N . ARG A 1 177 ? -10.115 -12.828 9.860 1.00 92.94 177 ARG A N 1
ATOM 1334 C CA . ARG A 1 177 ? -10.368 -13.314 11.221 1.00 92.94 177 ARG A CA 1
ATOM 1335 C C . ARG A 1 177 ? -9.764 -14.697 11.382 1.00 92.94 177 ARG A C 1
ATOM 1337 O O . ARG A 1 177 ? -10.190 -15.628 10.698 1.00 92.94 177 ARG A O 1
ATOM 1344 N N . LYS A 1 178 ? -8.775 -14.842 12.272 1.00 87.81 178 LYS A N 1
ATOM 1345 C CA . LYS A 1 178 ? -8.051 -16.116 12.490 1.00 87.81 178 LYS A CA 1
ATOM 1346 C C . LYS A 1 178 ? -7.590 -16.740 11.156 1.00 87.81 178 LYS A C 1
ATOM 1348 O O . LYS A 1 178 ? -7.881 -17.899 10.869 1.00 87.81 178 LYS A O 1
ATOM 1353 N N . ASP A 1 179 ? -6.968 -15.913 10.312 1.00 78.56 179 ASP A N 1
ATOM 1354 C CA . ASP A 1 179 ? -6.474 -16.247 8.964 1.00 78.56 179 ASP A CA 1
ATOM 1355 C C . ASP A 1 179 ? -7.532 -16.699 7.940 1.00 78.56 179 ASP A C 1
ATOM 1357 O O . ASP A 1 179 ? -7.202 -17.257 6.893 1.00 78.56 179 ASP A O 1
ATOM 1361 N N . ARG A 1 180 ? -8.816 -16.422 8.189 1.00 86.44 180 ARG A N 1
ATOM 1362 C CA . ARG A 1 180 ? -9.894 -16.637 7.216 1.00 86.44 180 ARG A CA 1
ATOM 1363 C C . ARG A 1 180 ? -10.415 -15.317 6.679 1.00 86.44 180 ARG A C 1
ATOM 1365 O O . ARG A 1 180 ? -10.674 -14.393 7.446 1.00 86.44 180 ARG A O 1
ATOM 1372 N N . LEU A 1 181 ? -10.609 -15.265 5.363 1.00 91.44 181 LEU A N 1
ATOM 1373 C CA . LEU A 1 181 ? -11.268 -14.147 4.702 1.00 91.44 181 LEU A CA 1
ATOM 1374 C C . LEU A 1 181 ? -12.770 -14.178 5.006 1.00 91.44 181 LEU A C 1
ATOM 1376 O O . LEU A 1 181 ? -13.459 -15.150 4.696 1.00 91.44 181 LEU A O 1
ATOM 1380 N N . VAL A 1 182 ? -13.267 -13.084 5.563 1.00 94.94 182 VAL A N 1
ATOM 1381 C CA . VAL A 1 182 ? -14.681 -12.790 5.764 1.00 94.94 182 VAL A CA 1
ATOM 1382 C C . VAL A 1 182 ? -15.027 -11.608 4.864 1.00 94.94 182 VAL A C 1
ATOM 1384 O O . VAL A 1 182 ? -14.422 -10.540 4.965 1.00 94.94 182 VAL A O 1
ATOM 1387 N N . VAL A 1 183 ? -15.994 -11.810 3.966 1.00 94.69 183 VAL A N 1
ATOM 1388 C CA . VAL A 1 183 ? -16.535 -10.741 3.119 1.00 94.69 183 VAL A CA 1
ATOM 1389 C C . VAL A 1 183 ? -17.606 -10.008 3.925 1.00 94.69 183 VAL A C 1
ATOM 1391 O O . VAL A 1 183 ? -18.627 -10.617 4.257 1.00 94.69 183 VAL A O 1
ATOM 1394 N N . PRO A 1 184 ? -17.380 -8.740 4.292 1.00 92.44 184 PRO A N 1
ATOM 1395 C CA . PRO A 1 184 ? -18.252 -8.055 5.222 1.00 92.44 184 PRO A CA 1
ATOM 1396 C C . PRO A 1 184 ? -19.526 -7.543 4.532 1.00 92.44 184 PRO A C 1
ATOM 1398 O O . PRO A 1 184 ? -19.527 -7.118 3.379 1.00 92.44 184 PRO A O 1
ATOM 1401 N N . HIS A 1 185 ? -20.628 -7.572 5.270 1.00 90.31 185 HIS A N 1
ATOM 1402 C CA . HIS A 1 185 ? -21.943 -7.054 4.904 1.00 90.31 185 HIS A CA 1
ATOM 1403 C C . HIS A 1 185 ? -22.492 -6.191 6.050 1.00 90.31 185 HIS A C 1
ATOM 1405 O O . HIS A 1 185 ? -21.910 -6.140 7.129 1.00 90.31 185 HIS A O 1
ATOM 1411 N N . GLY A 1 186 ? -23.647 -5.538 5.870 1.00 85.75 186 GLY A N 1
ATOM 1412 C CA . GLY A 1 186 ? -24.193 -4.601 6.869 1.00 85.75 186 GLY A CA 1
ATOM 1413 C C . GLY A 1 186 ? -24.303 -5.172 8.293 1.00 85.75 186 GLY A C 1
ATOM 1414 O O . GLY A 1 186 ? -24.008 -4.477 9.257 1.00 85.75 186 GLY A O 1
ATOM 1415 N N . GLN A 1 187 ? -24.657 -6.454 8.424 1.00 90.38 187 GLN A N 1
ATOM 1416 C CA . GLN A 1 187 ? -24.764 -7.145 9.720 1.00 90.38 187 GLN A CA 1
ATOM 1417 C C . GLN A 1 187 ? -23.446 -7.739 10.253 1.00 90.38 187 GLN A C 1
ATOM 1419 O O . GLN A 1 187 ? -23.437 -8.319 11.334 1.00 90.38 187 GLN A O 1
ATOM 1424 N N . THR A 1 188 ? -22.338 -7.654 9.511 1.00 92.25 188 THR A N 1
ATOM 1425 C CA . THR A 1 188 ? -21.058 -8.218 9.955 1.00 92.25 188 THR A CA 1
ATOM 1426 C C . THR A 1 188 ? -20.545 -7.411 11.135 1.00 92.25 188 THR A C 1
ATOM 1428 O O . THR A 1 188 ? -20.331 -6.207 11.001 1.00 92.25 188 THR A O 1
ATOM 1431 N N . GLN A 1 189 ? -20.364 -8.080 12.272 1.00 92.94 189 GLN A N 1
ATOM 1432 C CA . GLN A 1 189 ? -19.778 -7.496 13.473 1.00 92.94 189 GLN A CA 1
ATOM 1433 C C . GLN A 1 189 ? -18.256 -7.595 13.431 1.00 92.94 189 GLN A C 1
ATOM 1435 O O . GLN A 1 189 ? -17.706 -8.626 13.025 1.00 92.94 189 GLN A O 1
ATOM 1440 N N . ILE A 1 190 ? -17.599 -6.522 13.858 1.00 93.19 190 ILE A N 1
ATOM 1441 C CA . ILE A 1 190 ? -16.144 -6.444 13.974 1.00 93.19 190 ILE A CA 1
ATOM 1442 C C . ILE A 1 190 ? -15.725 -7.006 15.336 1.00 93.19 190 ILE A C 1
ATOM 1444 O O . ILE A 1 190 ? -16.299 -6.652 16.366 1.00 93.19 190 ILE A O 1
ATOM 1448 N N . GLU A 1 191 ? -14.727 -7.882 15.343 1.00 92.94 191 GLU A N 1
ATOM 1449 C CA . GLU A 1 191 ? -14.184 -8.517 16.544 1.00 92.94 191 GLU A CA 1
ATOM 1450 C C . GLU A 1 191 ? -12.779 -7.987 16.863 1.00 92.94 191 GLU A C 1
ATOM 1452 O O . GLU A 1 191 ? -12.030 -7.548 15.988 1.00 92.94 191 GLU A O 1
ATOM 1457 N N . ALA A 1 192 ? -12.400 -8.054 18.139 1.00 90.56 192 ALA A N 1
ATOM 1458 C CA . ALA A 1 192 ? -11.033 -7.792 18.566 1.00 90.56 192 ALA A CA 1
ATOM 1459 C C . ALA A 1 192 ? -10.041 -8.729 17.853 1.00 90.56 192 ALA A C 1
ATOM 1461 O O . ALA A 1 192 ? -10.259 -9.939 17.770 1.00 90.56 192 ALA A O 1
ATOM 1462 N N . GLY A 1 193 ? -8.929 -8.174 17.369 1.00 88.06 193 GLY A N 1
ATOM 1463 C CA . GLY A 1 193 ? -7.912 -8.913 16.621 1.00 88.06 193 GLY A CA 1
ATOM 1464 C C . GLY A 1 193 ? -8.241 -9.139 15.142 1.00 88.06 193 GLY A C 1
ATOM 1465 O O . GLY A 1 193 ? -7.414 -9.713 14.431 1.00 88.06 193 GLY A O 1
ATOM 1466 N N . ASP A 1 194 ? -9.397 -8.681 14.651 1.00 93.38 194 ASP A N 1
ATOM 1467 C CA . ASP A 1 194 ? -9.688 -8.673 13.218 1.00 93.38 194 ASP A CA 1
ATOM 1468 C C . ASP A 1 194 ? -8.659 -7.829 12.458 1.00 93.38 194 ASP A C 1
ATOM 1470 O O . ASP A 1 194 ? -8.344 -6.704 12.846 1.00 93.38 194 ASP A O 1
ATOM 1474 N N . ARG A 1 195 ? -8.171 -8.351 11.330 1.00 91.69 195 ARG A N 1
ATOM 1475 C CA . ARG A 1 195 ? -7.385 -7.582 10.359 1.00 91.69 195 ARG A CA 1
ATOM 1476 C C . ARG A 1 195 ? -8.309 -7.058 9.266 1.00 91.69 195 ARG A C 1
ATOM 1478 O O . ARG A 1 195 ? -8.733 -7.800 8.385 1.00 91.69 195 ARG A O 1
ATOM 1485 N N . CYS A 1 196 ? -8.632 -5.780 9.340 1.00 91.88 196 CYS A N 1
ATOM 1486 C CA . CYS A 1 196 ? -9.579 -5.090 8.479 1.00 91.88 196 CYS A CA 1
ATOM 1487 C C . CYS A 1 196 ? -8.862 -4.391 7.318 1.00 91.88 196 CYS A C 1
ATOM 1489 O O . CYS A 1 196 ? -7.896 -3.659 7.530 1.00 91.88 196 CYS A O 1
ATOM 1491 N N . LEU A 1 197 ? -9.360 -4.587 6.095 1.00 92.00 197 LEU A N 1
ATOM 1492 C CA . LEU A 1 197 ? -8.917 -3.868 4.901 1.00 92.00 197 LEU A CA 1
ATOM 1493 C C . LEU A 1 197 ? -9.882 -2.711 4.621 1.00 92.00 197 LEU A C 1
ATOM 1495 O O . LEU A 1 197 ? -11.014 -2.928 4.187 1.00 92.00 197 LEU A O 1
ATOM 1499 N N . LEU A 1 198 ? -9.436 -1.491 4.877 1.00 90.44 198 LEU A N 1
ATOM 1500 C CA . LEU A 1 198 ? -10.174 -0.253 4.662 1.00 90.44 198 LEU A CA 1
ATOM 1501 C C . LEU A 1 198 ? -9.821 0.335 3.300 1.00 90.44 198 LEU A C 1
ATOM 1503 O O . LEU A 1 198 ? -8.658 0.322 2.908 1.00 90.44 198 LEU A O 1
ATOM 1507 N N . ILE A 1 199 ? -10.811 0.870 2.593 1.00 89.50 199 ILE A N 1
ATOM 1508 C CA . ILE A 1 199 ? -10.642 1.523 1.291 1.00 89.50 199 ILE A CA 1
ATOM 1509 C C . ILE A 1 199 ? -11.381 2.859 1.321 1.00 89.50 199 ILE A C 1
ATOM 1511 O O . ILE A 1 199 ? -12.523 2.894 1.766 1.00 89.50 199 ILE A O 1
ATOM 1515 N N . GLY A 1 200 ? -10.792 3.957 0.858 1.00 86.12 200 GLY A N 1
ATOM 1516 C CA . GLY A 1 200 ? -11.459 5.262 0.858 1.00 86.12 200 GLY A CA 1
ATOM 1517 C C . GLY A 1 200 ? -10.543 6.428 0.501 1.00 86.12 200 GLY A C 1
ATOM 1518 O O . GLY A 1 200 ? -9.427 6.232 0.032 1.00 86.12 200 GLY A O 1
ATOM 1519 N N . HIS A 1 201 ? -11.027 7.654 0.715 1.00 80.38 201 HIS A N 1
ATOM 1520 C CA . HIS A 1 201 ? -10.271 8.858 0.361 1.00 80.38 201 HIS A CA 1
ATOM 1521 C C . HIS A 1 201 ? -9.023 9.034 1.258 1.00 80.38 201 HIS A C 1
ATOM 1523 O O . HIS A 1 201 ? -9.158 8.957 2.485 1.00 80.38 201 HIS A O 1
ATOM 1529 N N . PRO A 1 202 ? -7.833 9.341 0.701 1.00 73.12 202 PRO A N 1
ATOM 1530 C CA . PRO A 1 202 ? -6.576 9.422 1.459 1.00 73.12 202 PRO A CA 1
ATOM 1531 C C . PRO A 1 202 ? -6.571 10.411 2.629 1.00 73.12 202 PRO A C 1
ATOM 1533 O O . PRO A 1 202 ? -5.833 10.230 3.590 1.00 73.12 202 PRO A O 1
ATOM 1536 N N . GLU A 1 203 ? -7.393 11.460 2.566 1.00 76.56 203 GLU A N 1
ATOM 1537 C CA . GLU A 1 203 ? -7.482 12.466 3.633 1.00 76.56 203 GLU A CA 1
ATOM 1538 C C . GLU A 1 203 ? -8.177 11.945 4.899 1.00 76.56 203 GLU A C 1
ATOM 1540 O O . GLU A 1 203 ? -7.840 12.371 6.001 1.00 76.56 203 GLU A O 1
ATOM 1545 N N . ILE A 1 204 ? -9.140 11.026 4.763 1.00 80.94 204 ILE A N 1
ATOM 1546 C CA . ILE A 1 204 ? -9.942 10.533 5.897 1.00 80.94 204 ILE A CA 1
ATOM 1547 C C . ILE A 1 204 ? -9.458 9.176 6.402 1.00 80.94 204 ILE A C 1
ATOM 1549 O O . ILE A 1 204 ? -9.586 8.866 7.587 1.00 80.94 204 ILE A O 1
ATOM 1553 N N . LEU A 1 205 ? -8.909 8.358 5.501 1.00 84.19 205 LEU A N 1
ATOM 1554 C CA . LEU A 1 205 ? -8.596 6.960 5.767 1.00 84.19 205 LEU A CA 1
ATOM 1555 C C . LEU A 1 205 ? -7.592 6.757 6.917 1.00 84.19 205 LEU A C 1
ATOM 1557 O O . LEU A 1 205 ? -7.835 5.857 7.721 1.00 84.19 205 LEU A O 1
ATOM 1561 N N . PRO A 1 206 ? -6.546 7.598 7.089 1.00 79.81 206 PRO A N 1
ATOM 1562 C CA . PRO A 1 206 ? -5.662 7.521 8.251 1.00 79.81 206 PRO A CA 1
ATOM 1563 C C . PRO A 1 206 ? -6.410 7.691 9.579 1.00 79.81 206 PRO A C 1
ATOM 1565 O O . PRO A 1 206 ? -6.155 6.951 10.523 1.00 79.81 206 PRO A O 1
ATOM 1568 N N . GLY A 1 207 ? -7.369 8.621 9.647 1.00 81.31 207 GLY A N 1
ATOM 1569 C CA . GLY A 1 207 ? -8.174 8.853 10.849 1.00 81.31 207 GLY A CA 1
ATOM 1570 C C . GLY A 1 207 ? -9.110 7.685 11.167 1.00 81.31 207 GLY A C 1
ATOM 1571 O O . GLY A 1 207 ? -9.249 7.304 12.328 1.00 81.31 207 GLY A O 1
ATOM 1572 N N . ILE A 1 208 ? -9.707 7.069 10.140 1.00 87.12 208 ILE A N 1
ATOM 1573 C CA . ILE A 1 208 ? -10.524 5.857 10.307 1.00 87.12 208 ILE A CA 1
ATOM 1574 C C . ILE A 1 208 ? -9.659 4.675 10.759 1.00 87.12 208 ILE A C 1
ATOM 1576 O O . ILE A 1 208 ? -10.053 3.940 11.662 1.00 87.12 208 ILE A O 1
ATOM 1580 N N . ALA A 1 209 ? -8.473 4.499 10.171 1.00 86.31 209 ALA A N 1
ATOM 1581 C CA . ALA A 1 209 ? -7.542 3.454 10.582 1.00 86.31 209 ALA A CA 1
ATOM 1582 C C . ALA A 1 209 ? -7.130 3.626 12.053 1.00 86.31 209 ALA A C 1
ATOM 1584 O O . ALA A 1 209 ? -7.202 2.665 12.815 1.00 86.31 209 ALA A O 1
ATOM 1585 N N . ASP A 1 210 ? -6.801 4.848 12.479 1.00 81.44 210 ASP A N 1
ATOM 1586 C CA . ASP A 1 210 ? -6.517 5.154 13.883 1.00 81.44 210 ASP A CA 1
ATOM 1587 C C . ASP A 1 210 ? -7.720 4.841 14.791 1.00 81.44 210 ASP A C 1
ATOM 1589 O O . ASP A 1 210 ? -7.537 4.271 15.863 1.00 81.44 210 ASP A O 1
ATOM 1593 N N . TYR A 1 211 ? -8.957 5.135 14.371 1.00 83.94 211 TYR A N 1
ATOM 1594 C CA . TYR A 1 211 ? -10.169 4.808 15.141 1.00 83.94 211 TYR A CA 1
ATOM 1595 C C . TYR A 1 211 ? -10.313 3.297 15.412 1.00 83.94 211 TYR A C 1
ATOM 1597 O O . TYR A 1 211 ? -10.686 2.891 16.512 1.00 83.94 211 TYR A O 1
ATOM 1605 N N . PHE A 1 212 ? -9.945 2.450 14.446 1.00 87.75 212 PHE A N 1
ATOM 1606 C CA . PHE A 1 212 ? -9.922 0.988 14.604 1.00 87.75 212 PHE A CA 1
ATOM 1607 C C . PHE A 1 212 ? -8.779 0.505 15.524 1.00 87.75 212 PHE A C 1
ATOM 1609 O O . PHE A 1 212 ? -8.874 -0.574 16.110 1.00 87.75 212 PHE A O 1
ATOM 1616 N N . GLN A 1 213 ? -7.709 1.293 15.672 1.00 78.94 213 GLN A N 1
ATOM 1617 C CA . GLN A 1 213 ? -6.529 0.953 16.483 1.00 78.94 213 GLN A CA 1
ATOM 1618 C C . GLN A 1 213 ? -6.527 1.555 17.886 1.00 78.94 213 GLN A C 1
ATOM 1620 O O . GLN A 1 213 ? -5.685 1.178 18.699 1.00 78.94 213 GLN A O 1
ATOM 1625 N N . ARG A 1 214 ? -7.427 2.488 18.204 1.00 74.31 214 ARG A N 1
ATOM 1626 C CA . ARG A 1 214 ? -7.505 3.039 19.562 1.00 74.31 214 ARG A CA 1
ATOM 1627 C C . ARG A 1 214 ? -7.873 1.922 20.538 1.00 74.31 214 ARG A C 1
ATOM 1629 O O . ARG A 1 214 ? -8.812 1.181 20.297 1.00 74.31 214 ARG A O 1
ATOM 1636 N N . GLY A 1 215 ? -7.085 1.771 21.601 1.00 56.69 215 GLY A N 1
ATOM 1637 C CA . GLY A 1 215 ? -7.290 0.795 22.680 1.00 56.69 215 GLY A CA 1
ATOM 1638 C C . GLY A 1 215 ? -7.877 1.414 23.950 1.00 56.69 215 GLY A C 1
ATOM 1639 O O . GLY A 1 215 ? -7.856 0.785 25.000 1.00 56.69 215 GLY A O 1
ATOM 1640 N N . THR A 1 216 ? -8.354 2.652 23.871 1.00 52.91 216 THR A N 1
ATOM 1641 C CA . THR A 1 216 ? -9.050 3.343 24.953 1.00 52.91 216 THR A CA 1
ATOM 1642 C C . THR A 1 216 ? -10.460 3.669 24.489 1.00 52.91 216 THR A C 1
ATOM 1644 O O . THR A 1 216 ? -10.674 4.138 23.368 1.00 52.91 216 THR A O 1
ATOM 1647 N N . SER A 1 217 ? -11.434 3.384 25.349 1.00 51.44 217 SER A N 1
ATOM 1648 C CA . SER A 1 217 ? -12.826 3.719 25.095 1.00 51.44 217 SER A CA 1
ATOM 1649 C C . SER A 1 217 ? -12.967 5.242 25.103 1.00 51.44 217 SER A C 1
ATOM 1651 O O . SER A 1 217 ? -12.766 5.884 26.130 1.00 51.44 217 SER A O 1
ATOM 1653 N N . GLU A 1 218 ? -13.332 5.844 23.970 1.00 52.91 218 GLU A N 1
ATOM 1654 C CA . GLU A 1 218 ? -13.683 7.276 23.892 1.00 52.91 218 GLU A CA 1
ATOM 1655 C C . GLU A 1 218 ? -15.083 7.565 24.451 1.00 52.91 218 GLU A C 1
ATOM 1657 O O . GLU A 1 218 ? -15.703 8.587 24.150 1.00 52.91 218 GLU A O 1
ATOM 1662 N N . PHE A 1 219 ? -15.616 6.620 25.221 1.00 56.34 219 PHE A N 1
ATOM 1663 C CA . PHE A 1 219 ? -16.910 6.731 25.839 1.00 56.34 219 PHE A CA 1
ATOM 1664 C C . PHE A 1 219 ? -16.912 7.876 26.875 1.00 56.34 219 PHE A C 1
ATOM 1666 O O . PHE A 1 219 ? -16.045 7.879 27.751 1.00 56.34 219 PHE A O 1
ATOM 1673 N N . PRO A 1 220 ? -17.877 8.811 26.813 1.00 52.12 220 PRO A N 1
ATOM 1674 C CA . PRO A 1 220 ? -18.793 9.048 25.704 1.00 52.12 220 PRO A CA 1
ATOM 1675 C C . PRO A 1 220 ? -18.611 10.427 25.065 1.00 52.12 220 PRO A C 1
ATOM 1677 O O . PRO A 1 220 ? -19.356 11.344 25.347 1.00 52.12 220 PRO A O 1
ATOM 1680 N N . LEU A 1 221 ? -17.754 10.574 24.053 1.00 52.19 221 LEU A N 1
ATOM 1681 C CA . LEU A 1 221 ? -17.733 11.810 23.245 1.00 52.19 221 LEU A CA 1
ATOM 1682 C C . LEU A 1 221 ? -19.106 12.181 22.638 1.00 52.19 221 LEU A C 1
ATOM 1684 O O . LEU A 1 221 ? -19.349 13.352 22.364 1.00 52.19 221 LEU A O 1
ATOM 1688 N N . GLN A 1 222 ? -20.007 11.208 22.445 1.00 52.41 222 GLN A N 1
ATOM 1689 C CA . GLN A 1 222 ? -21.386 11.448 21.992 1.00 52.41 222 GLN A CA 1
ATOM 1690 C C . GLN A 1 222 ? -22.360 11.857 23.117 1.00 52.41 222 GLN A C 1
ATOM 1692 O O . GLN A 1 222 ? -23.414 12.404 22.814 1.00 52.41 222 GLN A O 1
ATOM 1697 N N . PHE A 1 223 ? -22.000 11.620 24.383 1.00 56.47 223 PHE A N 1
ATOM 1698 C CA . PHE A 1 223 ? -22.757 11.980 25.590 1.00 56.47 223 PHE A CA 1
ATOM 1699 C C . PHE A 1 223 ? -21.866 12.793 26.548 1.00 56.47 223 PHE A C 1
ATOM 1701 O O . PHE A 1 223 ? -21.844 12.531 27.740 1.00 56.47 223 PHE A O 1
ATOM 1708 N N . GLY A 1 224 ? -21.038 13.700 26.021 1.00 62.69 224 GLY A N 1
ATOM 1709 C CA . GLY A 1 224 ? -20.180 14.572 26.830 1.00 62.69 224 GLY A CA 1
ATOM 1710 C C . GLY A 1 224 ? -19.029 13.894 27.598 1.00 62.69 224 GLY A C 1
ATOM 1711 O O . GLY A 1 224 ? -18.846 12.686 27.640 1.00 62.69 224 GLY A O 1
ATOM 1712 N N . THR A 1 225 ? -18.182 14.708 28.230 1.00 69.56 225 THR A N 1
ATOM 1713 C CA . THR A 1 225 ? -17.118 14.212 29.132 1.00 69.56 225 THR A CA 1
ATOM 1714 C C . THR A 1 225 ? -17.562 14.166 30.595 1.00 69.56 225 THR A C 1
ATOM 1716 O O . THR A 1 225 ? -16.732 13.949 31.480 1.00 69.56 225 THR A O 1
ATOM 1719 N N . THR A 1 226 ? -18.844 14.423 30.846 1.00 72.75 226 THR A N 1
ATOM 1720 C CA . THR A 1 226 ? -19.440 14.531 32.177 1.00 72.75 226 THR A CA 1
ATOM 1721 C C . THR A 1 226 ? -20.312 13.309 32.438 1.00 72.75 226 THR A C 1
ATOM 1723 O O . THR A 1 226 ? -20.985 12.824 31.533 1.00 72.75 226 THR A O 1
ATOM 1726 N N . PHE A 1 227 ? -20.326 12.807 33.668 1.00 75.38 227 PHE A N 1
ATOM 1727 C CA . PHE A 1 227 ? -21.195 11.701 34.065 1.00 75.38 227 PHE A CA 1
ATOM 1728 C C . PHE A 1 227 ? -21.855 11.973 35.421 1.00 75.38 227 PHE A C 1
ATOM 1730 O O . PHE A 1 227 ? -21.280 12.621 36.299 1.00 75.38 227 PHE A O 1
ATOM 1737 N N . GLY A 1 228 ? -23.086 11.495 35.583 1.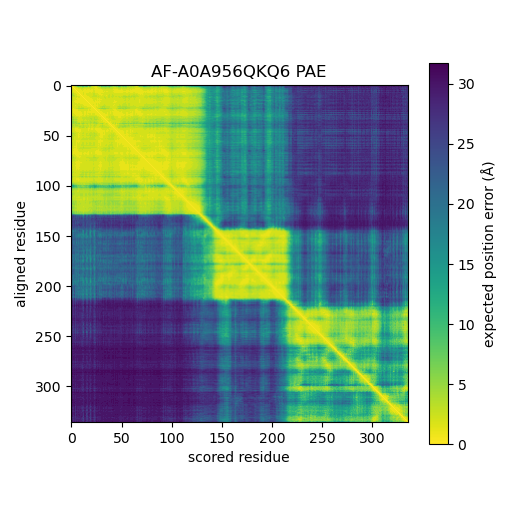00 78.69 228 GLY A N 1
ATOM 1738 C CA . GLY A 1 228 ? -23.814 11.519 36.848 1.00 78.69 228 GLY A CA 1
ATOM 1739 C C . GLY A 1 228 ? -23.601 10.217 37.614 1.00 78.69 228 GLY A C 1
ATOM 1740 O O . GLY A 1 228 ? -23.571 9.142 37.017 1.00 78.69 228 GLY A O 1
ATOM 1741 N N . VAL A 1 229 ? -23.485 10.290 38.937 1.00 79.62 229 VAL A N 1
ATOM 1742 C CA . VAL A 1 229 ? -23.398 9.109 39.806 1.00 79.62 229 VAL A CA 1
ATOM 1743 C C . VAL A 1 229 ? -24.491 9.189 40.851 1.00 79.62 229 VAL A C 1
ATOM 1745 O O . VAL A 1 229 ? -24.501 10.118 41.657 1.00 79.62 229 VAL A O 1
ATOM 1748 N N . LEU A 1 230 ? -25.419 8.236 40.828 1.00 77.00 230 LEU A N 1
ATOM 1749 C CA . LEU A 1 230 ? -26.489 8.156 41.811 1.00 77.00 230 LEU A CA 1
ATOM 1750 C C . LEU A 1 230 ? -25.952 7.548 43.113 1.00 77.00 230 LEU A C 1
ATOM 1752 O O . LEU A 1 230 ? -25.330 6.490 43.103 1.00 77.00 230 LEU A O 1
ATOM 1756 N N . ALA A 1 231 ? -26.194 8.223 44.232 1.00 77.06 231 ALA A N 1
ATOM 1757 C CA . ALA A 1 231 ? -25.989 7.672 45.563 1.00 77.06 231 ALA A CA 1
ATOM 1758 C C . ALA A 1 231 ? -27.279 7.017 46.067 1.00 77.06 231 ALA A C 1
ATOM 1760 O O . ALA A 1 231 ? -28.373 7.542 45.846 1.00 77.06 231 ALA A O 1
ATOM 1761 N N . ASP A 1 232 ? -27.145 5.922 46.806 1.00 72.06 232 ASP A N 1
ATOM 1762 C CA . ASP A 1 232 ? -28.256 5.256 47.482 1.00 72.06 232 ASP A CA 1
ATOM 1763 C C . ASP A 1 232 ? -27.938 4.989 48.969 1.00 72.06 232 ASP A C 1
ATOM 1765 O O . ASP A 1 232 ? -26.991 5.539 49.535 1.00 72.06 232 ASP A O 1
ATOM 1769 N N . SER A 1 233 ? -28.749 4.160 49.636 1.00 67.12 233 SER A N 1
ATOM 1770 C CA . SER A 1 233 ? -28.517 3.758 51.031 1.00 67.12 233 SER A CA 1
ATOM 1771 C C . SER A 1 233 ? -27.293 2.872 51.242 1.00 67.12 233 SER A C 1
ATOM 1773 O O . SER A 1 233 ? -26.796 2.816 52.367 1.00 67.12 233 SER A O 1
ATOM 1775 N N . SER A 1 234 ? -26.814 2.194 50.200 1.00 67.88 234 SER A N 1
ATOM 1776 C CA . SER A 1 234 ? -25.592 1.387 50.228 1.00 67.88 234 SER A CA 1
ATOM 1777 C C . SER A 1 234 ? -24.334 2.245 50.040 1.00 67.88 234 SER A C 1
ATOM 1779 O O . SER A 1 234 ? -23.262 1.894 50.535 1.00 67.88 234 SER A O 1
ATOM 1781 N N . GLY A 1 235 ? -24.478 3.415 49.413 1.00 73.62 235 GLY A N 1
ATOM 1782 C CA . GLY A 1 235 ? -23.434 4.416 49.261 1.00 73.62 235 GLY A CA 1
ATOM 1783 C C . GLY A 1 235 ? -23.263 4.846 47.809 1.00 73.62 235 GLY A C 1
ATOM 1784 O O . GLY A 1 235 ? -24.231 5.115 47.103 1.00 73.62 235 GLY A O 1
ATOM 1785 N N . VAL A 1 236 ? -22.007 4.980 47.384 1.00 77.38 236 VAL A N 1
ATOM 1786 C CA . VAL A 1 236 ? -21.632 5.362 46.016 1.00 77.38 236 VAL A CA 1
ATOM 1787 C C . VAL A 1 236 ? -20.746 4.251 45.443 1.00 77.38 236 VAL A C 1
ATOM 1789 O O . VAL A 1 236 ? -19.825 3.824 46.148 1.00 77.38 236 VAL A O 1
ATOM 1792 N N . PRO A 1 237 ? -20.972 3.806 44.193 1.00 75.88 237 PRO A N 1
ATOM 1793 C CA . PRO A 1 237 ? -20.175 2.765 43.537 1.00 75.88 237 PRO A CA 1
ATOM 1794 C C . PRO A 1 237 ? -18.790 3.301 43.124 1.00 75.88 237 PRO A C 1
ATOM 1796 O O . PRO A 1 237 ? -18.519 3.602 41.964 1.00 75.88 237 PRO A O 1
ATOM 1799 N N . TRP A 1 238 ? -17.911 3.537 44.104 1.00 76.75 238 TRP A N 1
ATOM 1800 C CA . TRP A 1 238 ? -16.631 4.218 43.874 1.00 76.75 238 TRP A CA 1
ATOM 1801 C C . TRP A 1 238 ? -15.650 3.423 43.012 1.00 76.75 238 TRP A C 1
ATOM 1803 O O . TRP A 1 238 ? -14.803 4.042 42.368 1.00 76.75 238 TRP A O 1
ATOM 1813 N N . GLU A 1 239 ? -15.720 2.092 43.022 1.00 73.44 239 GLU A N 1
ATOM 1814 C CA . GLU A 1 239 ? -14.807 1.237 42.254 1.00 73.44 239 GLU A CA 1
ATOM 1815 C C . GLU A 1 239 ? -15.091 1.353 40.753 1.00 73.44 239 GLU A C 1
ATOM 1817 O O . GLU A 1 239 ? -14.179 1.578 39.959 1.00 73.44 239 GLU A O 1
ATOM 1822 N N . GLU A 1 240 ? -16.364 1.317 40.374 1.00 73.88 240 GLU A N 1
ATOM 1823 C CA . GLU A 1 240 ? -16.834 1.461 38.999 1.00 73.88 240 GLU A CA 1
ATOM 1824 C C . GLU A 1 240 ? -16.560 2.864 38.471 1.00 73.88 240 GLU A C 1
ATOM 1826 O O . GLU A 1 240 ? -16.151 3.041 37.322 1.00 73.88 240 GLU A O 1
ATOM 1831 N N . VAL A 1 241 ? -16.725 3.875 39.327 1.00 74.81 241 VAL A N 1
ATOM 1832 C CA . VAL A 1 241 ? -16.399 5.246 38.949 1.00 74.81 241 VAL A CA 1
ATOM 1833 C C . VAL A 1 241 ? -14.895 5.427 38.737 1.00 74.81 241 VAL A C 1
ATOM 1835 O O . VAL A 1 241 ? -14.495 6.032 37.743 1.00 74.81 241 VAL A O 1
ATOM 1838 N N . ALA A 1 242 ? -14.057 4.904 39.638 1.00 74.44 242 ALA A N 1
ATOM 1839 C CA . ALA A 1 242 ? -12.605 4.966 39.483 1.00 74.44 242 ALA A CA 1
ATOM 1840 C C . ALA A 1 242 ? -12.168 4.268 38.190 1.00 74.44 242 ALA A C 1
ATOM 1842 O O . ALA A 1 242 ? -11.419 4.844 37.401 1.00 74.44 242 ALA A O 1
ATOM 1843 N N . TRP A 1 243 ? -12.722 3.083 37.918 1.00 74.62 243 TRP A N 1
ATOM 1844 C CA . TRP A 1 243 ? -12.478 2.363 36.676 1.00 74.62 243 TRP A CA 1
ATOM 1845 C C . TRP A 1 243 ? -12.853 3.197 35.446 1.00 74.62 243 TRP A C 1
ATOM 1847 O O . TRP A 1 243 ? -12.068 3.281 34.499 1.00 74.62 243 TRP A O 1
ATOM 1857 N N . LEU A 1 244 ? -14.016 3.855 35.460 1.00 72.88 244 LEU A N 1
ATOM 1858 C CA . LEU A 1 244 ? -14.486 4.667 34.339 1.00 72.88 244 LEU A CA 1
ATOM 1859 C C . LEU A 1 244 ? -13.578 5.881 34.102 1.00 72.88 244 LEU A C 1
ATOM 1861 O O . LEU A 1 244 ? -13.225 6.156 32.958 1.00 72.88 244 LEU A O 1
ATOM 1865 N N . VAL A 1 245 ? -13.137 6.573 35.153 1.00 73.31 245 VAL A N 1
ATOM 1866 C CA . VAL A 1 245 ? -12.200 7.706 35.033 1.00 73.31 245 VAL A CA 1
ATOM 1867 C C . VAL A 1 245 ? -10.827 7.254 34.526 1.00 73.31 245 VAL A C 1
ATOM 1869 O O . VAL A 1 245 ? -10.224 7.931 33.697 1.00 73.31 245 VAL A O 1
ATOM 1872 N N . GLU A 1 246 ? -10.328 6.107 34.985 1.00 71.56 246 GLU A N 1
ATOM 1873 C CA . GLU A 1 246 ? -9.005 5.598 34.603 1.00 71.56 246 GLU A CA 1
ATOM 1874 C C . GLU A 1 246 ? -8.953 5.054 33.169 1.00 71.56 246 GLU A C 1
ATOM 1876 O O . GLU A 1 246 ? -7.902 5.107 32.526 1.00 71.56 246 GLU A O 1
ATOM 1881 N N . ASN A 1 247 ? -10.071 4.528 32.658 1.00 68.38 247 ASN A N 1
ATOM 1882 C CA . ASN A 1 247 ? -10.101 3.761 31.408 1.00 68.38 247 ASN A CA 1
ATOM 1883 C C . ASN A 1 247 ? -10.894 4.437 30.274 1.00 68.38 247 ASN A C 1
ATOM 1885 O O . ASN A 1 247 ? -10.988 3.879 29.175 1.00 68.38 247 ASN A O 1
ATOM 1889 N N . THR A 1 248 ? -11.453 5.630 30.506 1.00 70.88 248 THR A N 1
ATOM 1890 C CA . THR A 1 248 ? -12.232 6.383 29.506 1.00 70.88 248 THR A CA 1
ATOM 1891 C C . THR A 1 248 ? -11.792 7.846 29.389 1.00 70.88 248 THR A C 1
ATOM 1893 O O . THR A 1 248 ? -10.859 8.294 30.050 1.00 70.88 248 THR A O 1
ATOM 1896 N N . ALA A 1 249 ? -12.452 8.609 28.513 1.00 68.38 249 ALA A N 1
ATOM 1897 C CA . ALA A 1 249 ? -12.214 10.044 28.342 1.00 68.38 249 ALA A CA 1
ATOM 1898 C C . ALA A 1 249 ? -13.054 10.929 29.289 1.00 68.38 249 ALA A C 1
ATOM 1900 O O . ALA A 1 249 ? -13.109 12.148 29.091 1.00 68.38 249 ALA A O 1
ATOM 1901 N N . ALA A 1 250 ? -13.724 10.340 30.284 1.00 73.56 250 ALA A N 1
ATOM 1902 C CA . ALA A 1 250 ? -14.500 11.065 31.279 1.00 73.56 250 ALA A CA 1
ATOM 1903 C C . ALA A 1 250 ? -13.622 12.043 32.080 1.00 73.56 250 ALA A C 1
ATOM 1905 O O . ALA A 1 250 ? -12.507 11.723 32.487 1.00 73.56 250 ALA A O 1
ATOM 1906 N N . ARG A 1 251 ? -14.124 13.263 32.290 1.00 70.06 251 ARG A N 1
ATOM 1907 C CA . ARG A 1 251 ? -13.389 14.364 32.935 1.00 70.06 251 ARG A CA 1
ATOM 1908 C C . ARG A 1 251 ? -14.043 14.867 34.211 1.00 70.06 251 ARG A C 1
ATOM 1910 O O . ARG A 1 251 ? -13.329 15.379 35.068 1.00 70.06 251 ARG A O 1
ATOM 1917 N N . GLU A 1 252 ? -15.367 14.767 34.312 1.00 74.19 252 GLU A N 1
ATOM 1918 C CA . GLU A 1 252 ? -16.126 15.334 35.427 1.00 74.19 252 GLU A CA 1
ATOM 1919 C C . GLU A 1 252 ? -17.265 14.401 35.867 1.00 74.19 252 GLU A C 1
ATOM 1921 O O . GLU A 1 252 ? -18.204 14.147 35.120 1.00 74.19 252 GLU A O 1
ATOM 1926 N N . GLY A 1 253 ? -17.198 13.916 37.103 1.00 77.38 253 GLY A N 1
ATOM 1927 C CA . GLY A 1 253 ? -18.265 13.210 37.797 1.00 77.38 253 GLY A CA 1
ATOM 1928 C C . GLY A 1 253 ? -19.081 14.168 38.665 1.00 77.38 253 GLY A C 1
ATOM 1929 O O . GLY A 1 253 ? -18.525 15.021 39.372 1.00 77.38 253 GLY A O 1
ATOM 1930 N N . ARG A 1 254 ? -20.408 14.027 38.636 1.00 79.31 254 ARG A N 1
ATOM 1931 C CA . ARG A 1 254 ? -21.345 14.782 39.482 1.00 79.31 254 ARG A CA 1
ATOM 1932 C C . ARG A 1 254 ? -22.157 13.830 40.347 1.00 79.31 254 ARG A C 1
ATOM 1934 O O . ARG A 1 254 ? -22.784 12.906 39.833 1.00 79.31 254 ARG A O 1
ATOM 1941 N N . LEU A 1 255 ? -22.153 14.057 41.659 1.00 79.19 255 LEU A N 1
ATOM 1942 C CA . LEU A 1 255 ? -22.871 13.198 42.597 1.00 79.19 255 LEU A CA 1
ATOM 1943 C C . LEU A 1 255 ? -24.340 13.621 42.703 1.00 79.19 255 LEU A C 1
ATOM 1945 O O . LEU A 1 255 ? -24.636 14.780 43.003 1.00 79.19 255 LEU A O 1
ATOM 1949 N N . LEU A 1 256 ? -25.251 12.672 42.502 1.00 78.06 256 LEU A N 1
ATOM 1950 C CA . LEU A 1 256 ? -26.695 12.855 42.616 1.00 78.06 256 LEU A CA 1
ATOM 1951 C C . LEU A 1 256 ? -27.196 12.138 43.866 1.00 78.06 256 LEU A C 1
ATOM 1953 O O . LEU A 1 256 ? -27.012 10.932 44.004 1.00 78.06 256 LEU A O 1
ATOM 1957 N N . VAL A 1 257 ? -27.827 12.870 44.781 1.00 76.12 257 VAL A N 1
ATOM 1958 C CA . VAL A 1 257 ? -28.223 12.345 46.094 1.00 76.12 257 VAL A CA 1
ATOM 1959 C C . VAL A 1 257 ? -29.721 12.559 46.313 1.00 76.12 257 VAL A C 1
ATOM 1961 O O . VAL A 1 257 ? -30.164 13.709 46.332 1.00 76.12 257 VAL A O 1
ATOM 1964 N N . PRO A 1 258 ? -30.520 11.499 46.521 1.00 71.81 258 PRO A N 1
ATOM 1965 C CA . PRO A 1 258 ? -31.918 11.624 46.930 1.00 71.81 258 PRO A CA 1
ATOM 1966 C C . PRO A 1 258 ? -32.098 12.469 48.197 1.00 71.81 258 PRO A C 1
ATOM 1968 O O . PRO A 1 258 ? -31.392 12.296 49.189 1.00 71.81 258 PRO A O 1
ATOM 1971 N N . LYS A 1 259 ? -33.068 13.391 48.195 1.00 68.69 259 LYS A N 1
ATOM 1972 C CA . LYS A 1 259 ? -33.350 14.285 49.338 1.00 68.69 259 LYS A CA 1
ATOM 1973 C C . LYS A 1 259 ? -33.742 13.540 50.615 1.00 68.69 259 LYS A C 1
ATOM 1975 O O . LYS A 1 259 ? -33.592 14.083 51.707 1.00 68.69 259 LYS A O 1
ATOM 1980 N N . ASP A 1 260 ? -34.275 12.331 50.488 1.00 66.94 260 ASP A N 1
ATOM 1981 C CA . ASP A 1 260 ? -34.687 11.477 51.601 1.00 66.94 260 ASP A CA 1
ATOM 1982 C C . ASP A 1 260 ? -33.542 10.631 52.183 1.00 66.94 260 ASP A C 1
ATOM 1984 O O . ASP A 1 260 ? -33.764 9.903 53.152 1.00 66.94 260 ASP A O 1
ATOM 1988 N N . LEU A 1 261 ? -32.326 10.746 51.636 1.00 68.38 261 LEU A N 1
ATOM 1989 C CA . LEU A 1 261 ? -31.135 10.027 52.082 1.00 68.38 261 LEU A CA 1
ATOM 1990 C C . LEU A 1 261 ? -30.285 10.880 53.051 1.00 68.38 261 LEU A C 1
ATOM 1992 O O . LEU A 1 261 ? -29.594 11.812 52.629 1.00 68.38 261 LEU A O 1
ATOM 1996 N N . PRO A 1 262 ? -30.306 10.593 54.371 1.00 59.62 262 PRO A N 1
ATOM 1997 C CA . PRO A 1 262 ? -29.539 11.361 55.350 1.00 59.62 262 PRO A CA 1
ATOM 1998 C C . PRO A 1 262 ? -28.034 11.062 55.241 1.00 59.62 262 PRO A C 1
ATOM 2000 O O . PRO A 1 262 ? -27.624 9.910 55.339 1.00 59.62 262 PRO A O 1
ATOM 2003 N N . GLY A 1 263 ? -27.188 12.091 55.098 1.00 64.25 263 GLY A N 1
ATOM 2004 C CA . GLY A 1 263 ? -25.727 11.922 55.117 1.00 64.25 263 GLY A CA 1
ATOM 2005 C C . GLY A 1 263 ? -24.921 13.180 54.769 1.00 64.25 263 GLY A C 1
ATOM 2006 O O . GLY A 1 263 ? -25.450 14.146 54.219 1.00 64.25 263 GLY A O 1
ATOM 2007 N N . GLN A 1 264 ? -23.623 13.172 55.100 1.00 62.56 264 GLN A N 1
ATOM 2008 C CA . GLN A 1 264 ? -22.645 14.171 54.646 1.00 62.56 264 GLN A CA 1
ATOM 2009 C C . GLN A 1 264 ? -21.934 13.655 53.389 1.00 62.56 264 GLN A C 1
ATOM 2011 O O . GLN A 1 264 ? -20.885 13.025 53.468 1.00 62.56 264 GLN A O 1
ATOM 2016 N N . TRP A 1 265 ? -22.517 13.922 52.224 1.00 67.94 265 TRP A N 1
ATOM 2017 C CA . TRP A 1 265 ? -22.040 13.386 50.943 1.00 67.94 265 TRP A CA 1
ATOM 2018 C C . TRP A 1 265 ? -20.952 14.249 50.280 1.00 67.94 265 TRP A C 1
ATOM 2020 O O . TRP A 1 265 ? -20.191 13.761 49.454 1.00 67.94 265 TRP A O 1
ATOM 2030 N N . GLY A 1 266 ? -20.846 15.524 50.673 1.00 57.25 266 GLY A N 1
ATOM 2031 C CA . GLY A 1 266 ? -19.927 16.495 50.064 1.00 57.25 266 GLY A CA 1
ATOM 2032 C C . GLY A 1 266 ? -18.472 16.439 50.548 1.00 57.25 266 GLY A C 1
ATOM 2033 O O . GLY A 1 266 ? -17.581 16.889 49.839 1.00 57.25 266 GLY A O 1
ATOM 2034 N N . ALA A 1 267 ? -18.207 15.897 51.741 1.00 54.44 267 ALA A N 1
ATOM 2035 C CA . ALA A 1 267 ? -16.903 16.041 52.402 1.00 54.44 267 ALA A CA 1
ATOM 2036 C C . ALA A 1 267 ? -15.778 15.186 51.784 1.00 54.44 267 ALA A C 1
ATOM 2038 O O . ALA A 1 267 ? -14.614 15.551 51.901 1.00 54.44 267 ALA A O 1
ATOM 2039 N N . ASN A 1 268 ? -16.124 14.089 51.101 1.00 57.78 268 ASN A N 1
ATOM 2040 C CA . ASN A 1 268 ? -15.164 13.125 50.545 1.00 57.78 268 ASN A CA 1
ATOM 2041 C C . ASN A 1 268 ? -15.038 13.197 49.009 1.00 57.78 268 ASN A C 1
ATOM 2043 O O . ASN A 1 268 ? -14.311 12.397 48.423 1.00 57.78 268 ASN A O 1
ATOM 2047 N N . LEU A 1 269 ? -15.753 14.118 48.346 1.00 60.09 269 LEU A N 1
ATOM 2048 C CA . LEU A 1 269 ? -15.756 14.248 46.879 1.00 60.09 269 LEU A CA 1
ATOM 2049 C C . LEU A 1 269 ? -14.462 14.869 46.339 1.00 60.09 269 LEU A C 1
ATOM 2051 O O . LEU A 1 269 ? -13.944 14.406 45.328 1.00 60.09 269 LEU A O 1
ATOM 2055 N N . VAL A 1 270 ? -13.910 15.850 47.061 1.00 53.94 270 VAL A N 1
ATOM 2056 C CA . VAL A 1 270 ? -12.691 16.599 46.691 1.00 53.94 270 VAL A CA 1
ATOM 2057 C C . VAL A 1 270 ? -11.468 15.676 46.550 1.00 53.94 270 VAL A C 1
ATOM 2059 O O . VAL A 1 270 ? -10.545 15.956 45.790 1.00 53.94 270 VAL A O 1
ATOM 2062 N N . GLU A 1 271 ? -11.445 14.558 47.283 1.00 58.22 271 GLU A N 1
ATOM 2063 C CA . GLU A 1 271 ? -10.326 13.606 47.291 1.00 58.22 271 GLU A CA 1
ATOM 2064 C C . GLU A 1 271 ? -10.411 12.551 46.173 1.00 58.22 271 GLU A C 1
ATOM 2066 O O . GLU A 1 271 ? -9.491 11.744 46.015 1.00 58.22 271 GLU A O 1
ATOM 2071 N N . LYS A 1 272 ? -11.497 12.531 45.384 1.00 64.94 272 LYS A N 1
ATOM 2072 C CA . LYS A 1 272 ? -11.704 11.545 44.317 1.00 64.94 272 LYS A CA 1
ATOM 2073 C C . LYS A 1 272 ? -11.312 12.124 42.949 1.00 64.94 272 LYS A C 1
ATOM 2075 O O . LYS A 1 272 ? -11.893 13.122 42.521 1.00 64.94 272 LYS A O 1
ATOM 2080 N N . PRO A 1 273 ? -10.354 11.504 42.229 1.00 59.59 273 PRO A N 1
ATOM 2081 C CA . PRO A 1 273 ? -9.950 11.962 40.904 1.00 59.59 273 PRO A CA 1
ATOM 2082 C C . PRO A 1 273 ? -11.147 12.046 39.951 1.00 59.59 273 PRO A C 1
ATOM 2084 O O . PRO A 1 273 ? -11.880 11.075 39.786 1.00 59.59 273 PRO A O 1
ATOM 2087 N N . GLY A 1 274 ? -11.334 13.206 39.320 1.00 63.62 274 GLY A N 1
ATOM 2088 C CA . GLY A 1 274 ? -12.362 13.406 38.299 1.00 63.62 274 GLY A CA 1
ATOM 2089 C C . GLY A 1 274 ? -13.740 13.830 38.809 1.00 63.62 274 GLY A C 1
ATOM 2090 O O . GLY A 1 274 ? -14.627 13.958 37.978 1.00 63.62 274 GLY A O 1
ATOM 2091 N N . PHE A 1 275 ? -13.955 14.086 40.106 1.00 69.19 275 PHE A N 1
ATOM 2092 C CA . PHE A 1 275 ? -15.232 14.626 40.607 1.00 69.19 275 PHE A CA 1
ATOM 2093 C C . PHE A 1 275 ? -15.239 16.141 40.776 1.00 69.19 275 PHE A C 1
ATOM 2095 O O . PHE A 1 275 ? -14.235 16.757 41.125 1.00 69.19 275 PHE A O 1
ATOM 2102 N N . SER A 1 276 ? -16.421 16.730 40.578 1.00 68.31 276 SER A N 1
ATOM 2103 C CA . SER A 1 276 ? -16.717 18.077 41.060 1.00 68.31 276 SER A CA 1
ATOM 2104 C C . SER A 1 276 ? -17.236 18.037 42.501 1.00 68.31 276 SER A C 1
ATOM 2106 O O . SER A 1 276 ? -17.937 17.104 42.895 1.00 68.31 276 SER A O 1
ATOM 2108 N N . ASP A 1 277 ? -16.999 19.107 43.260 1.00 64.44 277 ASP A N 1
ATOM 2109 C CA . ASP A 1 277 ? -17.518 19.277 44.630 1.00 64.44 277 ASP A CA 1
ATOM 2110 C C . ASP A 1 277 ? -19.044 19.508 44.679 1.00 64.44 277 ASP A C 1
ATOM 2112 O O . ASP A 1 277 ? -19.609 19.855 45.720 1.00 64.44 277 ASP A O 1
ATOM 2116 N N . LYS A 1 278 ? -19.733 19.380 43.539 1.00 64.25 278 LYS A N 1
ATOM 2117 C CA . LYS A 1 278 ? -21.158 19.666 43.409 1.00 64.25 278 LYS A CA 1
ATOM 2118 C C . LYS A 1 278 ? -21.982 18.411 43.674 1.00 64.25 278 LYS A C 1
ATOM 2120 O O . LYS A 1 278 ? -21.871 17.409 42.970 1.00 64.25 278 LYS A O 1
ATOM 2125 N N . VAL A 1 279 ? -22.863 18.522 44.664 1.00 71.06 279 VAL A N 1
ATOM 2126 C CA . VAL A 1 279 ? -23.899 17.536 44.982 1.00 71.06 279 VAL A CA 1
ATOM 2127 C C . VAL A 1 279 ? -25.240 18.058 44.486 1.00 71.06 279 VAL A C 1
ATOM 2129 O O . VAL A 1 279 ? -25.627 19.177 44.828 1.00 71.06 279 VAL A O 1
ATOM 2132 N N . TYR A 1 280 ? -25.960 17.242 43.722 1.00 72.56 280 TYR A N 1
ATOM 2133 C CA . TYR A 1 280 ? -27.277 17.586 43.194 1.00 72.56 280 TYR A CA 1
ATOM 2134 C C . TYR A 1 280 ? -28.364 16.820 43.958 1.00 72.56 280 TYR A C 1
ATOM 2136 O O . TYR A 1 280 ? -28.368 15.586 43.938 1.00 72.56 280 TYR A O 1
ATOM 2144 N N . PRO A 1 281 ? -29.277 17.516 44.656 1.00 69.25 281 PRO A N 1
ATOM 2145 C CA . PRO A 1 281 ? -30.351 16.868 45.393 1.00 69.25 281 PRO A CA 1
ATOM 2146 C C . PRO A 1 281 ? -31.458 16.378 44.447 1.00 69.25 281 PRO A C 1
ATOM 2148 O O . PRO A 1 281 ? -31.986 17.159 43.658 1.00 69.25 281 PRO A O 1
ATOM 2151 N N . LEU A 1 282 ? -31.870 15.117 44.580 1.00 66.50 282 LEU A N 1
ATOM 2152 C CA . LEU A 1 282 ? -32.941 14.511 43.786 1.00 66.50 282 LEU A CA 1
ATOM 2153 C C . LEU A 1 282 ? -34.265 14.447 44.548 1.00 66.50 282 LEU A C 1
ATOM 2155 O O . LEU A 1 282 ? -34.314 14.111 45.733 1.00 66.50 282 LEU A O 1
ATOM 2159 N N . ASP A 1 283 ? -35.360 14.746 43.854 1.00 61.38 283 ASP A N 1
ATOM 2160 C CA . ASP A 1 283 ? -36.709 14.537 44.375 1.00 61.38 283 ASP A CA 1
ATOM 2161 C C . ASP A 1 283 ? -37.094 13.053 44.269 1.00 61.38 283 ASP A C 1
ATOM 2163 O O . ASP A 1 283 ? -37.582 12.599 43.238 1.00 61.38 283 ASP A O 1
ATOM 2167 N N . GLY A 1 284 ? -36.877 12.309 45.359 1.00 59.03 284 GLY A N 1
ATOM 2168 C CA . GLY A 1 284 ? -37.178 10.877 45.475 1.00 59.03 284 GLY A CA 1
ATOM 2169 C C . GLY A 1 284 ? -35.960 9.963 45.285 1.00 59.03 284 GLY A C 1
ATOM 2170 O O . GLY A 1 284 ? -34.887 10.413 44.891 1.00 59.03 284 GLY A O 1
ATOM 2171 N N . ARG A 1 285 ? -36.143 8.666 45.581 1.00 54.19 285 ARG A N 1
ATOM 2172 C CA . ARG A 1 285 ? -35.085 7.630 45.545 1.00 54.19 285 ARG A CA 1
ATOM 2173 C C . ARG A 1 285 ? -34.636 7.230 44.146 1.00 54.19 285 ARG A C 1
ATOM 2175 O O . ARG A 1 285 ? -33.533 6.732 43.976 1.00 54.19 285 ARG A O 1
ATOM 2182 N N . TRP A 1 286 ? -35.497 7.452 43.162 1.00 57.22 286 TRP A N 1
ATOM 2183 C CA . TRP A 1 286 ? -35.282 7.066 41.777 1.00 57.22 286 TRP A CA 1
ATOM 2184 C C . TRP A 1 286 ? -35.387 8.303 40.895 1.00 57.22 286 TRP A C 1
ATOM 2186 O O . TRP A 1 286 ? -36.247 9.149 41.155 1.00 57.22 286 TRP A O 1
ATOM 2196 N N . PRO A 1 287 ? -34.573 8.430 39.837 1.00 53.53 287 PRO A N 1
ATOM 2197 C CA . PRO A 1 287 ? -34.648 9.561 38.930 1.00 53.53 287 PRO A CA 1
ATOM 2198 C C . PRO A 1 287 ? -35.877 9.409 38.022 1.00 53.53 287 PRO A C 1
ATOM 2200 O O . PRO A 1 287 ? -35.768 9.197 36.820 1.00 53.53 287 PRO A O 1
ATOM 2203 N N . THR A 1 288 ? -37.083 9.558 38.574 1.00 52.66 288 THR A N 1
ATOM 2204 C CA . THR A 1 288 ? -38.303 9.753 37.774 1.00 52.66 288 THR A CA 1
ATOM 2205 C C . THR A 1 288 ? -38.218 11.027 36.929 1.00 52.66 288 THR A C 1
ATOM 2207 O O . THR A 1 288 ? -38.923 11.146 35.934 1.00 52.66 288 THR A O 1
ATOM 2210 N N . ASN A 1 289 ? -37.300 11.937 37.280 1.00 56.28 289 ASN A N 1
ATOM 2211 C CA . ASN A 1 289 ? -37.016 13.187 36.579 1.00 56.28 289 ASN A CA 1
ATOM 2212 C C . ASN A 1 289 ? -35.690 13.138 35.792 1.00 56.28 289 ASN A C 1
ATOM 2214 O O . ASN A 1 289 ? -35.046 14.173 35.642 1.00 56.28 289 ASN A O 1
ATOM 2218 N N . PHE A 1 290 ? -35.261 11.963 35.308 1.00 55.06 290 PHE A N 1
ATOM 2219 C CA . PHE A 1 290 ? -33.987 11.800 34.589 1.00 55.06 290 PHE A CA 1
ATOM 2220 C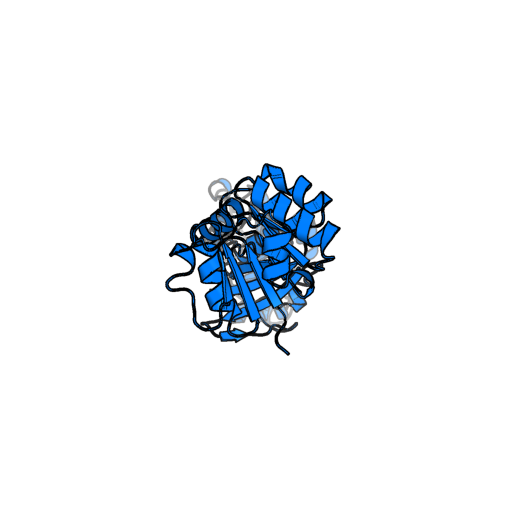 C . PHE A 1 290 ? -33.772 12.836 33.475 1.00 55.06 290 PHE A C 1
ATOM 2222 O O . PHE A 1 290 ? -32.700 13.417 33.397 1.00 55.06 290 PHE A O 1
ATOM 2229 N N . GLN A 1 291 ? -34.816 13.169 32.711 1.00 57.34 291 GLN A N 1
ATOM 2230 C CA . GLN A 1 291 ? -34.749 14.198 31.663 1.00 57.34 291 GLN A CA 1
ATOM 2231 C C . GLN A 1 291 ? -34.372 15.593 32.187 1.00 57.34 291 GLN A C 1
ATOM 2233 O O . GLN A 1 291 ? -33.601 16.297 31.549 1.00 57.34 291 GLN A O 1
ATOM 2238 N N . ALA A 1 292 ? -34.871 15.995 33.361 1.00 58.34 292 ALA A N 1
ATOM 2239 C CA . ALA A 1 292 ? -34.529 17.293 33.949 1.00 58.34 292 ALA A CA 1
ATOM 2240 C C . ALA A 1 292 ? -33.079 17.323 34.463 1.00 58.34 292 ALA A C 1
ATOM 2242 O O . ALA A 1 292 ? -32.426 18.360 34.447 1.00 58.34 292 ALA A O 1
ATOM 2243 N N . ILE A 1 293 ? -32.576 16.168 34.902 1.00 58.62 293 ILE A N 1
ATOM 2244 C CA . ILE A 1 293 ? -31.192 15.982 35.342 1.00 58.62 293 ILE A CA 1
ATOM 2245 C C . ILE A 1 293 ? -30.253 15.972 34.127 1.00 58.62 293 ILE A C 1
ATOM 2247 O O . ILE A 1 293 ? -29.190 16.577 34.167 1.00 58.62 293 ILE A O 1
ATOM 2251 N N . GLU A 1 294 ? -30.645 15.320 33.036 1.00 57.94 294 GLU A N 1
ATOM 2252 C CA . GLU A 1 294 ? -29.895 15.255 31.779 1.00 57.94 294 GLU A CA 1
ATOM 2253 C C . GLU A 1 294 ? -29.667 16.653 31.174 1.00 57.94 294 GLU A C 1
ATOM 2255 O O . GLU A 1 294 ? -28.554 16.964 30.743 1.00 57.94 294 GLU A O 1
ATOM 2260 N N . GLU A 1 295 ? -30.681 17.526 31.233 1.00 60.34 295 GLU A N 1
ATOM 2261 C CA . GLU A 1 295 ? -30.580 18.940 30.838 1.00 60.34 295 GLU A CA 1
ATOM 2262 C C . GLU A 1 295 ? -29.600 19.742 31.718 1.00 60.34 295 GLU A C 1
ATOM 2264 O O . GLU A 1 295 ? -28.958 20.677 31.240 1.00 60.34 295 GLU A O 1
ATOM 2269 N N . GLU A 1 296 ? -29.452 19.381 32.996 1.00 57.84 296 GLU A N 1
ATOM 2270 C CA . GLU A 1 296 ? -28.596 20.089 33.960 1.00 57.84 296 GLU A CA 1
ATOM 2271 C C . GLU A 1 296 ? -27.156 19.534 34.008 1.00 57.84 296 GLU A C 1
ATOM 2273 O O . GLU A 1 296 ? -26.199 20.258 34.318 1.00 57.84 296 GLU A O 1
ATOM 2278 N N . ILE A 1 297 ? -26.974 18.248 33.681 1.00 59.47 297 ILE A N 1
ATOM 2279 C CA . ILE A 1 297 ? -25.665 17.575 33.613 1.00 59.47 297 ILE A CA 1
ATOM 2280 C C . ILE A 1 297 ? -25.031 17.674 32.211 1.00 59.47 297 ILE A C 1
ATOM 2282 O O . ILE A 1 297 ? -23.842 17.405 32.061 1.00 59.47 297 ILE A O 1
ATOM 2286 N N . ASP A 1 298 ? -25.763 18.228 31.242 1.00 55.94 298 ASP A N 1
ATOM 2287 C CA . ASP A 1 298 ? -25.303 18.541 29.884 1.00 55.94 298 ASP A CA 1
ATOM 2288 C C . ASP A 1 298 ? -24.855 17.289 29.116 1.00 55.94 298 ASP A C 1
ATOM 2290 O O . ASP A 1 298 ? -23.673 17.105 28.827 1.00 55.94 298 ASP A O 1
ATOM 2294 N N . ASN A 1 299 ? -25.839 16.441 28.782 1.00 52.12 299 ASN A N 1
ATOM 2295 C CA . ASN A 1 299 ? -25.667 15.144 28.120 1.00 52.12 299 ASN A CA 1
ATOM 2296 C C . ASN A 1 299 ? -24.738 14.244 28.935 1.00 52.12 299 ASN A C 1
ATOM 2298 O O . ASN A 1 299 ? -23.545 14.233 28.684 1.00 52.12 299 ASN A O 1
ATOM 2302 N N . ALA A 1 300 ? -25.252 13.508 29.917 1.00 57.56 300 ALA A N 1
ATOM 2303 C CA . ALA A 1 300 ? -24.415 12.657 30.760 1.00 57.56 300 ALA A CA 1
ATOM 2304 C C . ALA A 1 300 ? -24.961 11.245 30.880 1.00 57.56 300 ALA A C 1
ATOM 2306 O O . ALA A 1 300 ? -26.162 11.034 31.032 1.00 57.56 300 ALA A O 1
ATOM 2307 N N . CYS A 1 301 ? -24.043 10.282 30.900 1.00 66.00 301 CYS A N 1
ATOM 2308 C CA . CYS A 1 301 ? -24.354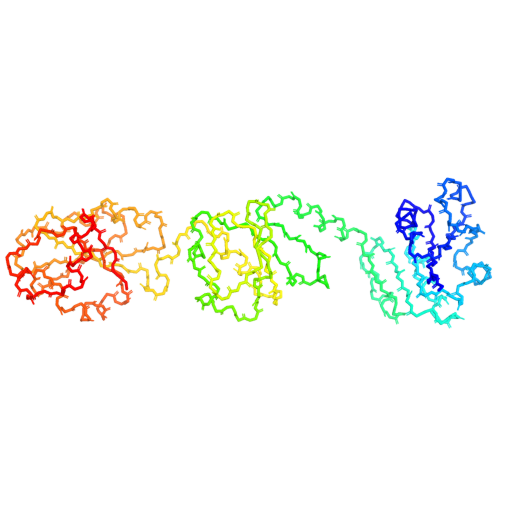 8.924 31.315 1.00 66.00 301 CYS A CA 1
ATOM 2309 C C . CYS A 1 301 ? -24.530 8.868 32.836 1.00 66.00 301 CYS A C 1
ATOM 2311 O O . CYS A 1 301 ? -23.828 9.564 33.578 1.00 66.00 301 CYS A O 1
ATOM 2313 N N . LEU A 1 302 ? -25.452 8.028 33.301 1.00 69.44 302 LEU A N 1
ATOM 2314 C CA . LEU A 1 302 ? -25.760 7.841 34.713 1.00 69.44 302 LEU A CA 1
ATOM 2315 C C . LEU A 1 302 ? -25.246 6.495 35.197 1.00 69.44 302 LEU A C 1
ATOM 2317 O O . LEU A 1 302 ? -25.641 5.456 34.677 1.00 69.44 302 LEU A O 1
ATOM 2321 N N . ILE A 1 303 ? -24.412 6.519 36.229 1.00 71.94 303 ILE A N 1
ATOM 2322 C CA . ILE A 1 303 ? -24.044 5.325 36.984 1.00 71.94 303 ILE A CA 1
ATOM 2323 C C . ILE A 1 303 ? -25.084 5.146 38.086 1.00 71.94 303 ILE A C 1
ATOM 2325 O O . ILE A 1 303 ? -25.209 5.996 38.973 1.00 71.94 303 ILE A O 1
ATOM 2329 N N . VAL A 1 304 ? -25.834 4.051 38.012 1.00 71.31 304 VAL A N 1
ATOM 2330 C CA . VAL A 1 304 ? -26.824 3.655 39.015 1.00 71.31 304 VAL A CA 1
ATOM 2331 C C . VAL A 1 304 ? -26.250 2.502 39.839 1.00 71.31 304 VAL A C 1
ATOM 2333 O O . VAL A 1 304 ? -25.831 1.511 39.241 1.00 71.31 304 VAL A O 1
ATOM 2336 N N . PRO A 1 305 ? -26.192 2.610 41.180 1.00 67.06 305 PRO A N 1
ATOM 2337 C CA . PRO A 1 305 ? -25.776 1.505 42.038 1.00 67.06 305 PRO A CA 1
ATOM 2338 C C . PRO A 1 305 ? -26.730 0.317 41.885 1.00 67.06 305 PRO A C 1
ATOM 2340 O O . PRO A 1 305 ? -27.887 0.483 41.495 1.00 67.06 305 PRO A O 1
ATOM 2343 N N . ALA A 1 306 ? -26.246 -0.886 42.193 1.00 63.50 306 ALA A N 1
ATOM 2344 C CA . ALA A 1 306 ? -27.092 -2.075 42.230 1.00 63.50 306 ALA A CA 1
ATOM 2345 C C . ALA A 1 306 ? -28.224 -1.853 43.257 1.00 63.50 306 ALA A C 1
ATOM 2347 O O . ALA A 1 306 ? -27.925 -1.628 44.431 1.00 63.50 306 ALA A O 1
ATOM 2348 N N . PRO A 1 307 ? -29.507 -1.859 42.857 1.00 58.25 307 PRO A N 1
ATOM 2349 C CA . PRO A 1 307 ? -30.573 -1.450 43.756 1.00 58.25 307 PRO A CA 1
ATOM 2350 C C . PRO A 1 307 ? -30.894 -2.522 44.799 1.00 58.25 307 PRO A C 1
ATOM 2352 O O . PRO A 1 307 ? -31.026 -3.704 44.487 1.00 58.25 307 PRO A O 1
ATOM 2355 N N . GLU A 1 308 ? -31.185 -2.088 46.026 1.00 56.50 308 GLU A N 1
ATOM 2356 C CA . GLU A 1 308 ? -32.096 -2.824 46.906 1.00 56.50 308 GLU A CA 1
ATOM 2357 C C . GLU A 1 308 ? -33.538 -2.497 46.480 1.00 56.50 308 GLU A C 1
ATOM 2359 O O . GLU A 1 308 ? -34.117 -1.505 46.926 1.00 56.50 308 GLU A O 1
ATOM 2364 N N . THR A 1 309 ? -34.130 -3.293 45.582 1.00 57.81 309 THR A N 1
ATOM 2365 C CA . THR A 1 309 ? -35.522 -3.074 45.148 1.00 57.81 309 THR A CA 1
ATOM 2366 C C . THR A 1 309 ? -36.497 -3.234 46.316 1.00 57.81 309 THR A C 1
ATOM 2368 O O . THR A 1 309 ? -36.591 -4.302 46.931 1.00 57.81 309 THR A O 1
ATOM 2371 N N . ASP A 1 310 ? -37.264 -2.181 46.623 1.00 57.81 310 ASP A N 1
ATOM 2372 C CA . ASP A 1 310 ? -38.246 -2.219 47.708 1.00 57.81 310 ASP A CA 1
ATOM 2373 C C . ASP A 1 310 ? -39.643 -2.668 47.229 1.00 57.81 310 ASP A C 1
ATOM 2375 O O . ASP A 1 310 ? -39.906 -2.931 46.050 1.00 57.81 310 ASP A O 1
ATOM 2379 N N . TRP A 1 311 ? -40.583 -2.815 48.168 1.00 57.28 311 TRP A N 1
ATOM 2380 C CA . TRP A 1 311 ? -41.937 -3.274 47.848 1.00 57.28 311 TRP A CA 1
ATOM 2381 C C . TRP A 1 311 ? -42.713 -2.311 46.933 1.00 57.28 311 TRP A C 1
ATOM 2383 O O . TRP A 1 311 ? -43.627 -2.756 46.241 1.00 57.28 311 TRP A O 1
ATOM 2393 N N . ARG A 1 312 ? -42.390 -1.013 46.919 1.00 57.00 312 ARG A N 1
ATOM 2394 C CA . ARG A 1 312 ? -43.028 -0.011 46.054 1.00 57.00 312 ARG A CA 1
ATOM 2395 C C . ARG A 1 312 ? -42.517 -0.128 44.625 1.00 57.00 312 ARG A C 1
ATOM 2397 O O . ARG A 1 312 ? -43.326 -0.058 43.699 1.00 57.00 312 ARG A O 1
ATOM 2404 N N . ASP A 1 313 ? -41.226 -0.390 44.451 1.00 58.69 313 ASP A N 1
ATOM 2405 C CA . ASP A 1 313 ? -40.620 -0.616 43.135 1.00 58.69 313 ASP A CA 1
ATOM 2406 C C . ASP A 1 313 ? -41.247 -1.843 42.455 1.00 58.69 313 ASP A C 1
ATOM 2408 O O . ASP A 1 313 ? -41.683 -1.785 41.302 1.00 58.69 313 ASP A O 1
ATOM 2412 N N . ARG A 1 314 ? -41.462 -2.916 43.230 1.00 56.62 314 ARG A N 1
ATOM 2413 C CA . ARG A 1 314 ? -42.143 -4.146 42.781 1.00 56.62 314 ARG A CA 1
ATOM 2414 C C . ARG A 1 314 ? -43.633 -3.972 42.470 1.00 56.62 314 ARG A C 1
ATOM 2416 O O . ARG A 1 314 ? -44.217 -4.813 41.790 1.00 56.62 314 ARG A O 1
ATOM 2423 N N . PHE A 1 315 ? -44.252 -2.890 42.943 1.00 53.91 315 PHE A N 1
ATOM 2424 C CA . PHE A 1 315 ? -45.640 -2.531 42.635 1.00 53.91 315 PHE A CA 1
ATOM 2425 C C . PHE A 1 315 ? -45.782 -1.659 41.374 1.00 53.91 315 PHE A C 1
ATOM 2427 O O . PHE A 1 315 ? -46.903 -1.304 41.009 1.00 53.91 315 PHE A O 1
ATOM 2434 N N . GLY A 1 316 ? -44.679 -1.348 40.679 1.00 51.91 316 GLY A N 1
ATOM 2435 C CA . GLY A 1 316 ? -44.702 -0.627 39.402 1.00 51.91 316 GLY A CA 1
ATOM 2436 C C . GLY A 1 316 ? -44.730 0.895 39.535 1.00 51.91 316 GLY A C 1
ATOM 2437 O O . GLY A 1 316 ? -45.102 1.580 38.586 1.00 51.91 316 GLY A O 1
ATOM 2438 N N . PHE A 1 317 ? -44.341 1.429 40.696 1.00 53.72 317 PHE A N 1
ATOM 2439 C CA . PHE A 1 317 ? -44.165 2.871 40.884 1.00 53.72 317 PHE A CA 1
ATOM 2440 C C . PHE A 1 317 ? -42.830 3.400 40.314 1.00 53.72 317 PHE A C 1
ATOM 2442 O O . PHE A 1 317 ? -42.641 4.614 40.272 1.00 53.72 317 PHE A O 1
ATOM 2449 N N . GLY A 1 318 ? -41.939 2.516 39.841 1.00 57.06 318 GLY A N 1
ATOM 2450 C CA . GLY A 1 318 ? -40.684 2.846 39.151 1.00 57.06 318 GLY A CA 1
ATOM 2451 C C . GLY A 1 318 ? -40.661 2.435 37.667 1.00 57.06 318 GLY A C 1
ATOM 2452 O O . GLY A 1 318 ? -41.617 1.859 37.143 1.00 57.06 318 GLY A O 1
ATOM 2453 N N . ASN A 1 319 ? -39.560 2.730 36.963 1.00 59.38 319 ASN A N 1
ATOM 2454 C CA . ASN A 1 319 ? -39.386 2.363 35.552 1.00 59.38 319 ASN A CA 1
ATOM 2455 C C . ASN A 1 319 ? -39.080 0.862 35.415 1.00 59.38 319 ASN A C 1
ATOM 2457 O O . ASN A 1 319 ? -37.937 0.436 35.561 1.00 59.38 319 ASN A O 1
ATOM 2461 N N . ARG A 1 320 ? -40.114 0.067 35.126 1.00 59.38 320 ARG A N 1
ATOM 2462 C CA . ARG A 1 320 ? -40.058 -1.402 35.108 1.00 59.38 320 ARG A CA 1
ATOM 2463 C C . ARG A 1 320 ? -38.957 -1.977 34.212 1.00 59.38 320 ARG A C 1
ATOM 2465 O O . ARG A 1 320 ? -38.253 -2.870 34.652 1.00 59.38 320 ARG A O 1
ATOM 2472 N N . SER A 1 321 ? -38.752 -1.422 33.017 1.00 59.25 321 SER A N 1
ATOM 2473 C CA . SER A 1 321 ? -37.703 -1.892 32.099 1.00 59.25 321 SER A CA 1
ATOM 2474 C C . SER A 1 321 ? -36.294 -1.685 32.654 1.00 59.25 321 SER A C 1
ATOM 2476 O O . SER A 1 321 ? -35.397 -2.462 32.355 1.00 59.25 321 SER A O 1
ATOM 2478 N N . LEU A 1 322 ? -36.092 -0.628 33.443 1.00 59.28 322 LEU A N 1
ATOM 2479 C CA . LEU A 1 322 ? -34.816 -0.360 34.099 1.00 59.28 322 LEU A CA 1
ATOM 2480 C C . LEU A 1 322 ? -34.617 -1.279 35.309 1.00 59.28 322 LEU A C 1
ATOM 2482 O O . LEU A 1 322 ? -33.529 -1.800 35.511 1.00 59.28 322 LEU A O 1
ATOM 2486 N N . ILE A 1 323 ? -35.680 -1.484 36.091 1.00 62.44 323 ILE A N 1
ATOM 2487 C CA . ILE A 1 323 ? -35.6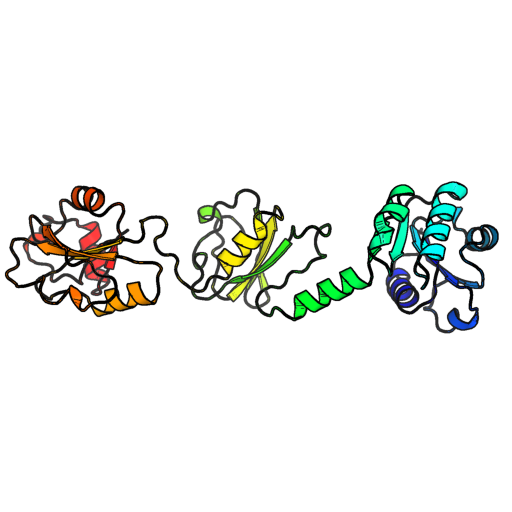79 -2.372 37.259 1.00 62.44 323 ILE A CA 1
ATOM 2488 C C . ILE A 1 323 ? -35.358 -3.807 36.834 1.00 62.44 323 ILE A C 1
ATOM 2490 O O . ILE A 1 323 ? -34.517 -4.433 37.462 1.00 62.44 323 ILE A O 1
ATOM 2494 N N . ASP A 1 324 ? -35.950 -4.287 35.738 1.00 63.97 324 ASP A N 1
ATOM 2495 C CA . ASP A 1 324 ? -35.674 -5.625 35.207 1.00 63.97 324 ASP A CA 1
ATOM 2496 C C . ASP A 1 324 ? -34.182 -5.785 34.834 1.00 63.97 324 ASP A C 1
ATOM 2498 O O . ASP A 1 324 ? -33.567 -6.790 35.175 1.00 63.97 324 ASP A O 1
ATOM 2502 N N . VAL A 1 325 ? -33.569 -4.769 34.206 1.00 62.34 325 VAL A N 1
ATOM 2503 C CA . VAL A 1 325 ? -32.128 -4.775 33.875 1.00 62.34 325 VAL A CA 1
ATOM 2504 C C . VAL A 1 325 ? -31.260 -4.785 35.134 1.00 62.34 325 VAL A C 1
ATOM 2506 O O . VAL A 1 325 ? -30.272 -5.509 35.189 1.00 62.34 325 VAL A O 1
ATOM 2509 N N . LEU A 1 326 ? -31.618 -3.994 36.144 1.00 62.94 326 LEU A N 1
ATOM 2510 C CA . LEU A 1 326 ? -30.850 -3.886 37.385 1.00 62.94 326 LEU A CA 1
ATOM 2511 C C . LEU A 1 326 ? -30.963 -5.144 38.266 1.00 62.94 326 LEU A C 1
ATOM 2513 O O . LEU A 1 326 ? -29.971 -5.566 38.861 1.00 62.94 326 LEU A O 1
ATOM 2517 N N . ASP A 1 327 ? -32.149 -5.758 38.327 1.00 65.00 327 ASP A N 1
ATOM 2518 C CA . ASP A 1 327 ? -32.383 -7.022 39.038 1.00 65.00 327 ASP A CA 1
ATOM 2519 C C . ASP A 1 327 ? -31.645 -8.196 38.356 1.00 65.00 327 ASP A C 1
ATOM 2521 O O . ASP A 1 327 ? -31.229 -9.139 39.033 1.00 65.00 327 ASP A O 1
ATOM 2525 N N . GLU A 1 328 ? -31.462 -8.156 37.029 1.00 62.94 328 GLU A N 1
ATOM 2526 C CA . GLU A 1 328 ? -30.697 -9.165 36.282 1.00 62.94 328 GLU A CA 1
ATOM 2527 C C . GLU A 1 328 ? -29.181 -9.056 36.497 1.00 62.94 328 GLU A C 1
ATOM 2529 O O . GLU A 1 328 ? -28.503 -10.086 36.549 1.00 62.94 328 GLU A O 1
ATOM 2534 N N . THR A 1 329 ? -28.635 -7.838 36.605 1.00 64.12 329 THR A N 1
ATOM 2535 C CA . THR A 1 329 ? -27.180 -7.630 36.697 1.00 64.12 329 THR A CA 1
ATOM 2536 C C . THR A 1 329 ? -26.650 -7.745 38.119 1.00 64.12 329 THR A C 1
ATOM 2538 O O . THR A 1 329 ? -25.550 -8.260 38.300 1.00 64.12 329 THR A O 1
ATOM 2541 N N . ASN A 1 330 ? -27.404 -7.285 39.128 1.00 63.16 330 ASN A N 1
ATOM 2542 C CA . ASN A 1 330 ? -26.950 -7.181 40.524 1.00 63.16 330 ASN A CA 1
ATOM 2543 C C . ASN A 1 330 ? -25.575 -6.475 40.672 1.00 63.16 330 ASN A C 1
ATOM 2545 O O . ASN A 1 330 ? -24.813 -6.733 41.604 1.00 63.16 330 ASN A O 1
ATOM 2549 N N . GLU A 1 331 ? -25.268 -5.581 39.734 1.00 65.00 331 GLU A N 1
ATOM 2550 C CA . GLU A 1 331 ? -24.039 -4.794 39.610 1.00 65.00 331 GLU A CA 1
ATOM 2551 C C . GLU A 1 331 ? -24.427 -3.357 39.215 1.00 65.00 331 GLU A C 1
ATOM 2553 O O . GLU A 1 331 ? -25.507 -3.169 38.639 1.00 65.00 331 GLU A O 1
ATOM 2558 N N . PRO A 1 332 ? -23.598 -2.333 39.495 1.00 65.25 332 PRO A N 1
ATOM 2559 C CA . PRO A 1 332 ? -23.877 -0.974 39.047 1.00 65.25 332 PRO A CA 1
ATOM 2560 C C . PRO A 1 332 ? -23.983 -0.891 37.522 1.00 65.25 332 PRO A C 1
ATOM 2562 O O . PRO A 1 332 ? -23.162 -1.446 36.791 1.00 65.25 332 PRO A O 1
ATOM 2565 N N . VAL A 1 333 ? -24.989 -0.170 37.029 1.00 66.44 333 VAL A N 1
ATOM 2566 C CA . VAL A 1 333 ? -25.277 -0.071 35.594 1.00 66.44 333 VAL A CA 1
ATOM 2567 C C . VAL A 1 333 ? -25.053 1.348 35.106 1.00 66.44 333 VAL A C 1
ATOM 2569 O O . VAL A 1 333 ? -25.474 2.324 35.727 1.00 66.44 333 VAL A O 1
ATOM 2572 N N . LEU A 1 334 ? -24.400 1.446 33.953 1.00 68.62 334 LEU A N 1
ATOM 2573 C CA . LEU A 1 334 ? -24.233 2.682 33.209 1.00 68.62 334 LEU A CA 1
ATOM 2574 C C . LEU A 1 334 ? -25.389 2.843 32.219 1.00 68.62 334 LEU A C 1
ATOM 2576 O O . LEU A 1 334 ? -25.556 2.028 31.312 1.00 68.62 334 LEU A O 1
ATOM 2580 N N . ILE A 1 335 ? -26.173 3.901 32.389 1.00 67.56 335 ILE A N 1
ATOM 2581 C CA . ILE A 1 335 ? -27.314 4.246 31.539 1.00 67.56 335 ILE A CA 1
ATOM 2582 C C . ILE A 1 335 ? -26.910 5.430 30.660 1.00 67.56 335 ILE A C 1
ATOM 2584 O O . ILE A 1 335 ? -26.385 6.423 31.169 1.00 67.56 335 ILE A O 1
ATOM 2588 N N . ALA A 1 336 ? -27.137 5.317 29.353 1.00 63.31 336 ALA A N 1
ATOM 2589 C CA . ALA A 1 336 ? -26.824 6.330 28.350 1.00 63.31 336 ALA A CA 1
ATOM 2590 C C . ALA A 1 336 ? -27.957 6.451 27.329 1.00 63.31 336 ALA A C 1
ATOM 2592 O O . ALA A 1 336 ? -28.607 5.413 27.058 1.00 63.31 336 ALA A O 1
#

Nearest PDB structures (foldseek):
  1lnq-assembly1_B  TM=5.757E-01  e=8.416E-12  Methanothermobacter thermautotrophicus
  3rbz-assembly1_D-2  TM=5.363E-01  e=3.461E-12  Methanothermobacter thermautotrophicus str. Delta H
  5bki-assembly1_A  TM=5.568E-01  e=7.476E-12  Methanothermobacter thermautotrophicus
  2aef-assembly1_A  TM=5.384E-01  e=1.005E-11  Methanothermobacter thermautotrophicus
  8djb-assembly1_A  TM=5.501E-01  e=1.210E-10  Methanothermobacter thermautotrophicus

pLDDT: mean 78.97, std 15.85, range [39.69, 98.44]

Secondary structure (DSSP, 8-state):
-PPEEEEE--SHHHHHHHHHHTTTSEEEEEES-GGGGTTPPTTEEEEES-TT-HHHHHHTTGGG-SEEEE-SS-HHHHHHHHHHHHHHH--SEEEEEES-GGGHHHHHHTT-EEEEHHHHHHHHHHHHH-TTEE--TTSSTTTT-EEEEEPPTT-TTTT-BHHHH--SSEEEEEEEETTEEE---TTPBP-TT-EEEEEE-TTTHHHHHHHHH--SB-TTGGG-SEEEEE--SS---HHHHHHHHHHBS--EEEEEEETTS-S--STTTTTSTTEEEEEEEESSSS-TTHHHHHHHHTS-EEEEPPP---TTGGGTTS-HHHHHHHHHH-S-EEE-

Solvent-accessible surface area (backbone atoms only — not comparable to full-atom values): 18299 Å² total; per-residue (Å²): 132,67,56,29,36,33,34,31,20,57,41,75,69,32,47,58,49,45,61,68,38,41,84,68,30,42,32,33,37,27,24,66,56,58,72,55,55,62,87,57,54,87,72,56,48,72,42,69,32,55,61,74,35,68,68,48,38,52,76,64,44,42,70,68,24,55,30,41,36,19,37,39,97,42,56,66,57,19,47,46,30,38,44,50,41,37,80,74,38,65,30,83,36,30,36,29,48,29,77,62,77,89,50,52,65,65,39,45,73,70,64,27,46,75,46,45,52,60,58,56,51,49,44,55,52,55,27,67,71,36,91,69,44,41,47,54,55,74,82,46,96,63,62,50,32,41,40,40,34,49,26,29,84,40,12,80,48,49,72,39,26,45,59,75,67,56,68,73,76,40,44,70,68,35,33,34,50,93,90,37,85,42,81,63,49,54,81,40,59,38,50,58,63,25,36,34,31,37,37,32,49,49,88,53,39,62,60,54,48,49,50,36,47,33,64,54,38,61,54,38,75,94,34,34,45,31,33,38,34,41,43,58,97,92,42,64,63,59,67,64,50,51,50,46,46,75,53,32,60,44,58,37,36,35,43,33,37,26,68,86,60,89,75,84,73,63,83,66,30,77,82,40,88,48,45,47,76,53,73,44,77,32,88,47,93,56,74,88,55,46,70,66,50,32,71,74,54,57,42,39,34,35,39,37,54,49,71,83,81,48,78,58,50,78,70,61,80,49,65,59,76,57,50,54,54,36,71,71,60,70,43,66,44,78,45,121

Mean predicted aligned error: 17.51 Å